Protein AF-A0A820J236-F1 (afdb_monomer)

Nearest PDB structures (foldseek):
  8qdv-assembly1_A  TM=2.824E-01  e=6.310E+00  Homo sapiens

Sequence (221 aa):
MFGFALALQALLGAIYRCSLGIPSQRAKTIFDFADDLLRMATASPAGQQQSLIPRVILQCTHTEWHLLAACYTLGQQVIKKIVPRLVLLWRNVFPRSQADFEQEKQHGDSFTWTLSFNQRSGAFCSIISFLNNCSTGDNHLITDDLIKQSGPELKAPTGMSRCRLYELLLLIPIKFYEQYFKVLLRELVAEFILTDNSSNTTTSLLRSVCHDNDSVLLGKN

Structure (mmCIF, N/CA/C/O backbone):
data_AF-A0A820J236-F1
#
_entry.id   AF-A0A820J236-F1
#
loop_
_atom_site.group_PDB
_atom_site.id
_atom_site.type_symbol
_atom_site.label_atom_id
_atom_site.label_alt_id
_atom_site.label_comp_id
_atom_site.label_asym_id
_atom_site.label_entity_id
_atom_site.label_seq_id
_atom_site.pdbx_PDB_ins_code
_atom_site.Cartn_x
_atom_site.Cartn_y
_atom_site.Cartn_z
_atom_site.occupancy
_atom_site.B_iso_or_equiv
_atom_site.auth_seq_id
_atom_site.auth_comp_id
_atom_site.auth_asym_id
_atom_site.auth_atom_id
_atom_site.pdbx_PDB_model_num
ATOM 1 N N . MET A 1 1 ? 11.066 1.632 -21.287 1.00 57.72 1 MET A N 1
ATOM 2 C CA . MET A 1 1 ? 11.393 1.027 -19.975 1.00 57.72 1 MET A CA 1
ATOM 3 C C . MET A 1 1 ? 10.165 0.391 -19.313 1.00 57.72 1 MET A C 1
ATOM 5 O O . MET A 1 1 ? 10.216 -0.794 -19.027 1.00 57.72 1 MET A O 1
ATOM 9 N N . PHE A 1 2 ? 9.032 1.095 -19.179 1.00 66.31 2 PHE A N 1
ATOM 10 C CA . PHE A 1 2 ? 7.807 0.579 -18.530 1.00 66.31 2 PHE A CA 1
ATOM 11 C C . PHE A 1 2 ? 7.206 -0.707 -19.126 1.00 66.31 2 PHE A C 1
ATOM 13 O O . PHE A 1 2 ? 6.775 -1.577 -18.379 1.00 66.31 2 PHE A O 1
ATOM 20 N N . GLY A 1 3 ? 7.230 -0.877 -20.454 1.00 73.25 3 GLY A N 1
ATOM 21 C CA . GLY A 1 3 ? 6.734 -2.106 -21.092 1.00 73.25 3 GLY A CA 1
ATOM 22 C C . GLY A 1 3 ? 7.491 -3.370 -20.659 1.00 73.25 3 GLY A C 1
ATOM 23 O O . GLY A 1 3 ? 6.882 -4.420 -20.483 1.00 73.25 3 GLY A O 1
ATOM 24 N N . PHE A 1 4 ? 8.799 -3.258 -20.398 1.00 76.00 4 PHE A N 1
ATOM 25 C CA . PHE A 1 4 ? 9.602 -4.375 -19.891 1.00 76.00 4 PHE A CA 1
ATOM 26 C C . PHE A 1 4 ? 9.229 -4.744 -18.457 1.00 76.00 4 PHE A C 1
ATOM 28 O O . PHE A 1 4 ? 9.188 -5.922 -18.126 1.00 76.00 4 PHE A O 1
ATOM 35 N N . ALA A 1 5 ? 8.931 -3.755 -17.617 1.00 74.88 5 ALA A N 1
ATOM 36 C CA . ALA A 1 5 ? 8.548 -3.993 -16.233 1.00 74.88 5 ALA A CA 1
ATOM 37 C C . ALA A 1 5 ? 7.165 -4.655 -16.116 1.00 74.88 5 ALA A C 1
ATOM 39 O O . ALA A 1 5 ? 7.002 -5.577 -15.325 1.00 74.88 5 ALA A O 1
ATOM 40 N N . LEU A 1 6 ? 6.204 -4.267 -16.962 1.00 77.50 6 LEU A N 1
ATOM 41 C CA . LEU A 1 6 ? 4.905 -4.945 -17.051 1.00 77.50 6 LEU A CA 1
ATOM 42 C C . LEU A 1 6 ? 5.046 -6.387 -17.561 1.00 77.50 6 LEU A C 1
ATOM 44 O O . LEU A 1 6 ? 4.429 -7.299 -17.014 1.00 77.50 6 LEU A O 1
ATOM 48 N N . ALA A 1 7 ? 5.898 -6.615 -18.566 1.00 83.12 7 ALA A N 1
ATOM 49 C CA . ALA A 1 7 ? 6.206 -7.966 -19.032 1.00 83.12 7 ALA A CA 1
ATOM 50 C C . ALA A 1 7 ? 6.866 -8.807 -17.925 1.00 83.12 7 ALA A C 1
ATOM 52 O O . ALA A 1 7 ? 6.501 -9.962 -17.720 1.00 83.12 7 ALA A O 1
ATOM 53 N N . LEU A 1 8 ? 7.793 -8.215 -17.168 1.00 81.81 8 LEU A N 1
ATOM 54 C CA . LEU A 1 8 ? 8.450 -8.862 -16.036 1.00 81.81 8 LEU A CA 1
ATOM 55 C C . LEU A 1 8 ? 7.461 -9.191 -14.911 1.00 81.81 8 LEU A C 1
ATOM 57 O O . LEU A 1 8 ? 7.508 -10.294 -14.379 1.00 81.81 8 LEU A O 1
ATOM 61 N N . GLN A 1 9 ? 6.536 -8.283 -14.590 1.00 82.12 9 GLN A N 1
ATOM 62 C CA . GLN A 1 9 ? 5.452 -8.525 -13.637 1.00 82.12 9 GLN A CA 1
ATOM 63 C C . GLN A 1 9 ? 4.568 -9.696 -14.085 1.00 82.12 9 GLN A C 1
ATOM 65 O O . GLN A 1 9 ? 4.272 -10.577 -13.281 1.00 82.12 9 GLN A O 1
ATOM 70 N N . ALA A 1 10 ? 4.160 -9.730 -15.358 1.00 82.38 10 ALA A N 1
ATOM 71 C CA . ALA A 1 10 ? 3.338 -10.813 -15.897 1.00 82.38 10 ALA A CA 1
ATOM 72 C C . ALA A 1 10 ? 4.070 -12.162 -15.841 1.00 82.38 10 ALA A C 1
ATOM 74 O O . ALA A 1 10 ? 3.490 -13.167 -15.430 1.00 82.38 10 ALA A O 1
ATOM 75 N N . LEU A 1 11 ? 5.362 -12.173 -16.189 1.00 82.69 11 LEU A N 1
ATOM 76 C CA . LEU A 1 11 ? 6.208 -13.358 -16.076 1.00 82.69 11 LEU A CA 1
ATOM 77 C C . LEU A 1 11 ? 6.327 -13.813 -14.622 1.00 82.69 11 LEU A C 1
ATOM 79 O O . LEU A 1 11 ? 6.073 -14.980 -14.351 1.00 82.69 11 LEU A O 1
ATOM 83 N N . LEU A 1 12 ? 6.633 -12.904 -13.687 1.00 82.44 12 LEU A N 1
ATOM 84 C CA . LEU A 1 12 ? 6.695 -13.201 -12.252 1.00 82.44 12 LEU A CA 1
ATOM 85 C C . LEU A 1 12 ? 5.380 -13.786 -11.729 1.00 82.44 12 LEU A C 1
ATOM 87 O O . LEU A 1 12 ? 5.367 -14.806 -11.041 1.00 82.44 12 LEU A O 1
ATOM 91 N N . GLY A 1 13 ? 4.264 -13.178 -12.125 1.00 77.50 13 GLY A N 1
ATOM 92 C CA . GLY A 1 13 ? 2.926 -13.657 -11.813 1.00 77.50 13 GLY A CA 1
ATOM 93 C C . GLY A 1 13 ? 2.635 -15.044 -12.380 1.00 77.50 13 GLY A C 1
ATOM 94 O O . GLY A 1 13 ? 1.817 -15.744 -11.810 1.00 77.50 13 GLY A O 1
ATOM 95 N N . ALA A 1 14 ? 3.308 -15.484 -13.445 1.00 80.00 14 ALA A N 1
ATOM 96 C CA . ALA A 1 14 ? 3.150 -16.818 -14.021 1.00 80.00 14 ALA A CA 1
ATOM 97 C C . ALA A 1 14 ? 4.130 -17.862 -13.453 1.00 80.00 14 ALA A C 1
ATOM 99 O O . ALA A 1 14 ? 3.949 -19.053 -13.708 1.00 80.00 14 ALA A O 1
ATOM 100 N N . ILE A 1 15 ? 5.142 -17.463 -12.668 1.00 80.06 15 ILE A N 1
ATOM 101 C CA . ILE A 1 15 ? 6.184 -18.382 -12.169 1.00 80.06 15 ILE A CA 1
ATOM 102 C C . ILE A 1 15 ? 5.616 -19.481 -11.274 1.00 80.06 15 ILE A C 1
ATOM 104 O O . ILE A 1 15 ? 6.149 -20.586 -11.301 1.00 80.06 15 ILE A O 1
ATOM 108 N N . TYR A 1 16 ? 4.508 -19.250 -10.560 1.00 69.94 16 TYR A N 1
ATOM 109 C CA . TYR A 1 16 ? 3.858 -20.313 -9.777 1.00 69.94 16 TYR A CA 1
ATOM 110 C C . TYR A 1 16 ? 3.410 -21.508 -10.641 1.00 69.94 16 TYR A C 1
ATOM 112 O O . TYR A 1 16 ? 3.189 -22.596 -10.117 1.00 69.94 16 TYR A O 1
ATOM 120 N N . ARG A 1 17 ? 3.275 -21.325 -11.966 1.00 77.19 17 ARG A N 1
ATOM 121 C CA . ARG A 1 17 ? 2.962 -22.392 -12.932 1.00 77.19 17 ARG A CA 1
ATOM 122 C C . ARG A 1 17 ? 4.201 -23.145 -13.425 1.00 77.19 17 ARG A C 1
ATOM 124 O O . ARG A 1 17 ? 4.060 -24.124 -14.151 1.00 77.19 17 ARG A O 1
ATOM 131 N N . CYS A 1 18 ? 5.403 -22.699 -13.063 1.00 77.12 18 CYS A N 1
ATOM 132 C CA . CYS A 1 18 ? 6.665 -23.336 -13.418 1.00 77.12 18 CYS A CA 1
ATOM 133 C C . CYS A 1 18 ? 7.163 -24.198 -12.251 1.00 77.12 18 CYS A C 1
ATOM 135 O O . CYS A 1 18 ? 7.485 -23.678 -11.184 1.00 77.12 18 CYS A O 1
ATOM 137 N N . SER A 1 19 ? 7.300 -25.509 -12.465 1.00 70.62 19 SER A N 1
ATOM 138 C CA . SER A 1 19 ? 7.755 -26.459 -11.437 1.00 70.62 19 SER A CA 1
ATOM 139 C C . SER A 1 19 ? 9.182 -26.204 -10.932 1.00 70.62 19 SER A C 1
ATOM 141 O O . SER A 1 19 ? 9.515 -26.608 -9.822 1.00 70.62 19 SER A O 1
ATOM 143 N N . LEU A 1 20 ? 10.019 -25.525 -11.724 1.00 74.06 20 LEU A N 1
ATOM 144 C CA . LEU A 1 20 ? 11.404 -25.187 -11.374 1.00 74.06 20 LEU A CA 1
ATOM 145 C C . LEU A 1 20 ? 11.569 -23.782 -10.771 1.00 74.06 20 LEU A C 1
ATOM 147 O O . LEU A 1 20 ? 12.659 -23.446 -10.306 1.00 74.06 20 LEU A O 1
ATOM 151 N N . GLY A 1 21 ? 10.515 -22.958 -10.763 1.00 75.94 21 GLY A N 1
ATOM 152 C CA . GLY A 1 21 ? 10.591 -21.571 -10.301 1.00 75.94 21 GLY A CA 1
ATOM 153 C C . GLY A 1 21 ? 11.621 -20.729 -11.073 1.00 75.94 21 GLY A C 1
ATOM 154 O O . GLY A 1 21 ? 11.914 -20.991 -12.241 1.00 75.94 21 GLY A O 1
ATOM 155 N N . ILE A 1 22 ? 12.184 -19.708 -10.415 1.00 79.69 22 ILE A N 1
ATOM 156 C CA . ILE A 1 22 ? 13.363 -18.976 -10.908 1.00 79.69 22 ILE A CA 1
ATOM 157 C C . ILE A 1 22 ? 14.525 -19.067 -9.916 1.00 79.69 22 ILE A C 1
ATOM 159 O O . ILE A 1 22 ? 14.301 -19.141 -8.705 1.00 79.69 22 ILE A O 1
ATOM 163 N N . PRO A 1 23 ? 15.780 -18.985 -10.393 1.00 81.00 23 PRO A N 1
ATOM 164 C CA . PRO A 1 23 ? 16.936 -18.928 -9.510 1.00 81.00 23 PRO A CA 1
ATOM 165 C C . PRO A 1 23 ? 16.855 -17.740 -8.542 1.00 81.00 23 PRO A C 1
ATOM 167 O O . PRO A 1 23 ? 16.557 -16.614 -8.952 1.00 81.00 23 PRO A O 1
ATOM 170 N N . SER A 1 24 ? 17.217 -17.952 -7.273 1.00 77.12 24 SER A N 1
ATOM 171 C CA . SER A 1 24 ? 17.157 -16.919 -6.225 1.00 77.12 24 SER A CA 1
ATOM 172 C C . SER A 1 24 ? 17.957 -15.656 -6.564 1.00 77.12 24 SER A C 1
ATOM 174 O O . SER A 1 24 ? 17.585 -14.556 -6.163 1.00 77.12 24 SER A O 1
ATOM 176 N N . GLN A 1 25 ? 19.043 -15.797 -7.330 1.00 81.88 25 GLN A N 1
ATOM 177 C CA . GLN A 1 25 ? 19.842 -14.663 -7.792 1.00 81.88 25 GLN A CA 1
ATOM 178 C C . GLN A 1 25 ? 19.057 -13.760 -8.752 1.00 81.88 25 GLN A C 1
ATOM 180 O O . GLN A 1 25 ? 19.178 -12.543 -8.670 1.00 81.88 25 GLN A O 1
ATOM 185 N N . ARG A 1 26 ? 18.218 -14.335 -9.626 1.00 83.69 26 ARG A N 1
ATOM 186 C CA . ARG A 1 26 ? 17.366 -13.563 -10.545 1.00 83.69 26 ARG A CA 1
ATOM 187 C C . ARG A 1 26 ? 16.287 -12.811 -9.779 1.00 83.69 26 ARG A C 1
ATOM 189 O O . ARG A 1 26 ? 16.094 -11.630 -10.031 1.00 83.69 26 ARG A O 1
ATOM 196 N N . ALA A 1 27 ? 15.656 -13.467 -8.805 1.00 80.81 27 ALA A N 1
ATOM 197 C CA . ALA A 1 27 ? 14.691 -12.825 -7.917 1.00 80.81 27 ALA A CA 1
ATOM 198 C C . ALA A 1 27 ? 15.301 -11.624 -7.179 1.00 80.81 27 ALA A C 1
ATOM 200 O O . ALA A 1 27 ? 14.705 -10.552 -7.145 1.00 80.81 27 ALA A O 1
ATOM 201 N N . LYS A 1 28 ? 16.528 -11.778 -6.662 1.00 83.88 28 LYS A N 1
ATOM 202 C CA . LYS A 1 28 ? 17.268 -10.683 -6.028 1.00 83.88 28 LYS A CA 1
ATOM 203 C C . LYS A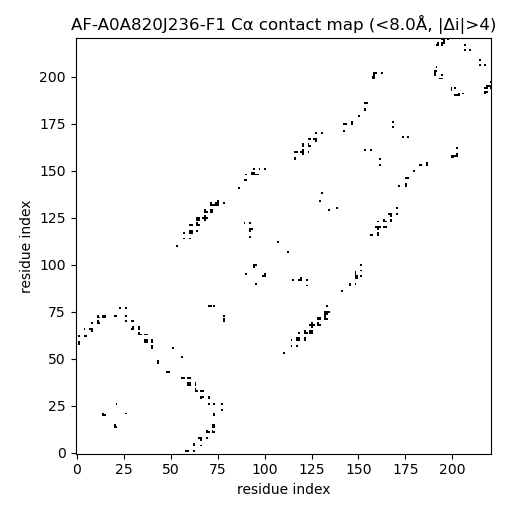 1 28 ? 17.517 -9.521 -6.994 1.00 83.88 28 LYS A C 1
ATOM 205 O O . LYS A 1 28 ? 17.258 -8.386 -6.628 1.00 83.88 28 LYS A O 1
ATOM 210 N N . THR A 1 29 ? 17.964 -9.786 -8.223 1.00 87.69 29 THR A N 1
ATOM 211 C CA . THR A 1 29 ? 18.179 -8.726 -9.225 1.00 87.69 29 THR A CA 1
ATOM 212 C C . THR A 1 29 ? 16.895 -7.964 -9.549 1.00 87.69 29 THR A C 1
ATOM 214 O O . THR A 1 29 ? 16.931 -6.747 -9.690 1.00 87.69 29 THR A O 1
ATOM 217 N N . ILE A 1 30 ? 15.760 -8.660 -9.655 1.00 85.62 30 ILE A N 1
ATOM 218 C CA . ILE A 1 30 ? 14.468 -8.012 -9.911 1.00 85.62 30 ILE A CA 1
ATOM 219 C C . ILE A 1 30 ? 14.051 -7.150 -8.716 1.00 85.62 30 ILE A C 1
ATOM 221 O O . ILE A 1 30 ? 13.573 -6.034 -8.902 1.00 85.62 30 ILE A O 1
ATOM 225 N N . PHE A 1 31 ? 14.279 -7.645 -7.500 1.00 85.06 31 PHE A N 1
ATOM 226 C CA . PHE A 1 31 ? 14.039 -6.877 -6.289 1.00 85.06 31 PHE A CA 1
ATOM 227 C C . PHE A 1 31 ? 14.899 -5.613 -6.219 1.00 85.06 31 PHE A C 1
ATOM 229 O O . PHE A 1 31 ? 14.374 -4.537 -5.962 1.00 85.06 31 PHE A O 1
ATOM 236 N N . ASP A 1 32 ? 16.206 -5.736 -6.459 1.00 87.00 32 ASP A N 1
ATOM 237 C CA . ASP A 1 32 ? 17.134 -4.602 -6.432 1.00 87.00 32 ASP A CA 1
ATOM 238 C C . ASP A 1 32 ? 16.741 -3.555 -7.487 1.00 87.00 32 ASP A C 1
ATOM 240 O O . ASP A 1 32 ? 16.708 -2.368 -7.191 1.00 87.00 32 ASP A O 1
ATOM 244 N N . PHE A 1 33 ? 16.309 -3.996 -8.674 1.00 86.38 33 PHE A N 1
ATOM 245 C CA . PHE A 1 33 ? 15.765 -3.106 -9.699 1.00 86.38 33 PHE A CA 1
ATOM 246 C C . PHE A 1 33 ? 14.488 -2.372 -9.250 1.00 86.38 33 PHE A C 1
ATOM 248 O O . PHE A 1 33 ? 14.325 -1.189 -9.548 1.00 86.38 33 PHE A O 1
ATOM 255 N N . ALA A 1 34 ? 13.579 -3.051 -8.543 1.00 84.19 34 ALA A N 1
ATOM 256 C CA . ALA A 1 34 ? 12.385 -2.415 -7.992 1.00 84.19 34 ALA A CA 1
ATOM 257 C C . ALA A 1 34 ? 12.738 -1.414 -6.872 1.00 84.19 34 ALA A C 1
ATOM 259 O O . ALA A 1 34 ? 12.241 -0.296 -6.891 1.00 84.19 34 ALA A O 1
ATOM 260 N N . ASP A 1 35 ? 13.645 -1.757 -5.952 1.00 82.69 35 ASP A N 1
ATOM 261 C CA . ASP A 1 35 ? 14.136 -0.842 -4.902 1.00 82.69 35 ASP A CA 1
ATOM 262 C C . ASP A 1 35 ? 14.803 0.411 -5.506 1.00 82.69 35 ASP A C 1
ATOM 264 O O . ASP A 1 35 ? 14.533 1.536 -5.083 1.00 82.69 35 ASP A O 1
ATOM 268 N N . ASP A 1 36 ? 15.610 0.251 -6.559 1.00 83.00 36 ASP A N 1
ATOM 269 C CA . ASP A 1 36 ? 16.227 1.377 -7.268 1.00 83.00 36 ASP A CA 1
ATOM 270 C C . ASP A 1 36 ? 15.180 2.282 -7.939 1.00 83.00 36 ASP A C 1
ATOM 272 O O . ASP A 1 36 ? 15.287 3.510 -7.876 1.00 83.00 36 ASP A O 1
ATOM 276 N N . LEU A 1 37 ? 14.132 1.702 -8.540 1.00 78.38 37 LEU A N 1
ATOM 277 C CA . LEU A 1 37 ? 13.004 2.465 -9.085 1.00 78.38 37 LEU A CA 1
ATOM 278 C C . LEU A 1 37 ? 12.277 3.271 -8.000 1.00 78.38 37 LEU A C 1
ATOM 280 O O . LEU A 1 37 ? 11.956 4.438 -8.243 1.00 78.38 37 LEU A O 1
ATOM 284 N N . LEU A 1 38 ? 12.077 2.693 -6.811 1.00 77.38 38 LEU A N 1
ATOM 285 C CA . LEU A 1 38 ? 11.435 3.371 -5.681 1.00 77.38 38 LEU A CA 1
ATOM 286 C C . LEU A 1 38 ? 12.261 4.567 -5.229 1.00 77.38 38 LEU A C 1
ATOM 288 O O . LEU A 1 38 ? 11.738 5.666 -5.033 1.00 77.38 38 LEU A O 1
ATOM 292 N N . ARG A 1 39 ? 13.576 4.373 -5.097 1.00 78.25 39 ARG A N 1
ATOM 293 C CA . ARG A 1 39 ? 14.516 5.437 -4.728 1.00 78.25 39 ARG A CA 1
ATOM 294 C C . ARG A 1 39 ? 14.520 6.544 -5.764 1.00 78.25 39 ARG A C 1
ATOM 296 O O . ARG A 1 39 ? 14.473 7.703 -5.388 1.00 78.25 39 ARG A O 1
ATOM 303 N N . MET A 1 40 ? 14.493 6.224 -7.055 1.00 71.81 40 MET A N 1
ATOM 304 C CA . MET A 1 40 ? 14.387 7.244 -8.104 1.00 71.81 40 MET A CA 1
ATOM 305 C C . MET A 1 40 ? 13.056 8.010 -8.061 1.00 71.81 40 MET A C 1
ATOM 307 O O . MET A 1 40 ? 13.038 9.203 -8.353 1.00 71.81 40 MET A O 1
ATOM 311 N N . ALA A 1 41 ? 11.953 7.358 -7.684 1.00 67.38 41 ALA A N 1
ATOM 312 C CA . ALA A 1 41 ? 10.652 8.013 -7.542 1.00 67.38 41 ALA A CA 1
ATOM 313 C C . ALA A 1 41 ? 10.546 8.883 -6.272 1.00 67.38 41 ALA A C 1
ATOM 315 O O . ALA A 1 41 ? 9.790 9.852 -6.262 1.00 67.38 41 ALA A O 1
ATOM 316 N N . THR A 1 42 ? 11.299 8.546 -5.217 1.00 66.06 42 THR A N 1
ATOM 317 C CA . THR A 1 42 ? 11.259 9.196 -3.890 1.00 66.06 42 THR A CA 1
ATOM 318 C C . THR A 1 42 ? 12.398 10.184 -3.634 1.00 66.06 42 THR A C 1
ATOM 320 O O . THR A 1 42 ? 12.241 11.069 -2.801 1.00 66.06 42 THR A O 1
ATOM 323 N N . ALA A 1 43 ? 13.524 10.093 -4.349 1.00 59.72 43 ALA A N 1
ATOM 324 C CA . ALA A 1 43 ? 14.712 10.939 -4.184 1.00 59.72 43 ALA A CA 1
ATOM 325 C C . ALA A 1 43 ? 14.534 12.385 -4.686 1.00 59.72 43 ALA A C 1
ATOM 327 O O . ALA A 1 43 ? 15.505 13.018 -5.093 1.00 59.72 43 ALA A O 1
ATOM 328 N N . SER A 1 44 ? 13.316 12.926 -4.632 1.00 46.28 44 SER A N 1
ATOM 329 C CA . SER A 1 44 ? 13.088 14.362 -4.741 1.00 46.28 44 SER A CA 1
ATOM 330 C C . SER A 1 44 ? 12.979 14.954 -3.334 1.00 46.28 44 SER A C 1
ATOM 332 O O . SER A 1 44 ? 11.904 14.919 -2.733 1.00 46.28 44 SER A O 1
ATOM 334 N N . PRO A 1 45 ? 14.083 15.446 -2.742 1.00 42.41 45 PRO A N 1
ATOM 335 C CA . PRO A 1 45 ? 13.987 16.269 -1.554 1.00 42.41 45 PRO A CA 1
ATOM 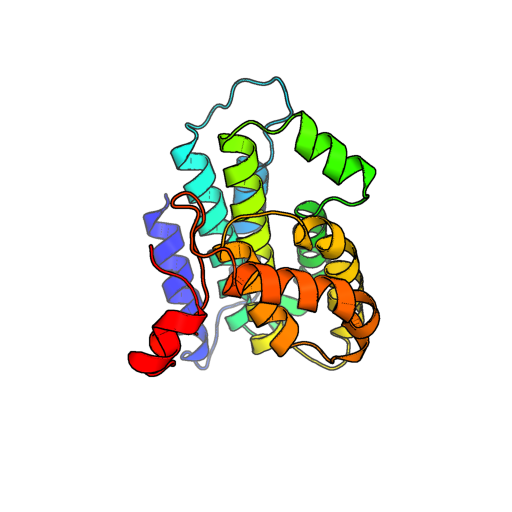336 C C . PRO A 1 45 ? 13.284 17.577 -1.925 1.00 42.41 45 PRO A C 1
ATOM 338 O O . PRO A 1 45 ? 13.549 18.169 -2.976 1.00 42.41 45 PRO A O 1
ATOM 341 N N . ALA A 1 46 ? 12.398 18.027 -1.039 1.00 39.09 46 ALA A N 1
ATOM 342 C CA . ALA A 1 46 ? 11.762 19.333 -1.111 1.00 39.09 46 ALA A CA 1
ATOM 343 C C . ALA A 1 46 ? 12.791 20.411 -1.511 1.00 39.09 46 ALA A C 1
ATOM 345 O O . ALA A 1 46 ? 13.746 20.669 -0.780 1.00 39.09 46 ALA A O 1
ATOM 346 N N . GLY A 1 47 ? 12.614 21.005 -2.696 1.00 39.41 47 GLY A N 1
ATOM 347 C CA . GLY A 1 47 ? 13.429 22.123 -3.179 1.00 39.41 47 GLY A CA 1
ATOM 348 C C . GLY A 1 47 ? 14.412 21.840 -4.324 1.00 39.41 47 GLY A C 1
ATOM 349 O O . GLY A 1 47 ? 15.044 22.789 -4.781 1.00 39.41 47 GLY A O 1
ATOM 350 N N . GLN A 1 48 ? 14.536 20.610 -4.841 1.00 39.84 48 GLN A N 1
ATOM 351 C CA . GLN A 1 48 ? 15.270 20.354 -6.092 1.00 39.84 48 GLN A CA 1
ATOM 352 C C . GLN A 1 48 ? 14.337 20.105 -7.279 1.00 39.84 48 GLN A C 1
ATOM 354 O O . GLN A 1 48 ? 13.303 19.453 -7.174 1.00 39.84 48 GLN A O 1
ATOM 359 N N . GLN A 1 49 ? 14.719 20.652 -8.433 1.00 44.47 49 GLN A N 1
ATOM 360 C CA . GLN A 1 49 ? 13.958 20.563 -9.672 1.00 44.47 49 GLN A CA 1
ATOM 361 C C . GLN A 1 49 ? 13.856 19.102 -10.123 1.00 44.47 49 GLN A C 1
ATOM 363 O O . GLN A 1 49 ? 14.864 18.460 -10.419 1.00 44.47 49 GLN A O 1
ATOM 368 N N . GLN A 1 50 ? 12.631 18.579 -10.159 1.00 55.62 50 GLN A N 1
ATOM 369 C CA . GLN A 1 50 ? 12.326 17.218 -10.587 1.00 55.62 50 GLN A CA 1
ATOM 370 C C . GLN A 1 50 ? 12.919 16.961 -11.989 1.00 55.62 50 GLN A C 1
ATOM 372 O O . GLN A 1 50 ? 12.513 17.601 -12.958 1.00 55.62 50 GLN A O 1
ATOM 377 N N . SER A 1 51 ? 13.866 16.025 -12.131 1.00 55.19 51 SER A N 1
ATOM 378 C CA . SER A 1 51 ? 14.417 15.665 -13.454 1.00 55.19 51 SER A CA 1
ATOM 379 C C . SER A 1 51 ? 13.419 14.873 -14.314 1.00 55.19 51 SER A C 1
ATOM 381 O O . SER A 1 51 ? 13.551 14.809 -15.536 1.00 55.19 51 SER A O 1
ATOM 383 N N . LEU A 1 52 ? 12.401 14.285 -13.677 1.00 65.06 52 LEU A N 1
ATOM 384 C CA . LEU A 1 52 ? 11.336 13.509 -14.302 1.00 65.06 52 LEU A CA 1
ATOM 385 C C . LEU A 1 52 ? 10.003 14.256 -14.234 1.00 65.06 52 LEU A C 1
ATOM 387 O O . LEU A 1 52 ? 9.627 14.819 -13.210 1.00 65.06 52 LEU A O 1
ATOM 391 N N . ILE A 1 53 ? 9.253 14.198 -15.333 1.00 78.50 53 ILE A N 1
ATOM 392 C CA . ILE A 1 53 ? 7.919 14.794 -15.449 1.00 78.50 53 ILE A CA 1
ATOM 393 C C . ILE A 1 53 ? 6.952 14.040 -14.502 1.00 78.50 53 ILE A C 1
ATOM 395 O O . ILE A 1 53 ? 6.985 12.806 -14.500 1.00 78.50 53 ILE A O 1
ATOM 399 N N . PRO A 1 54 ? 6.046 14.713 -13.761 1.00 79.69 54 PRO A N 1
ATOM 400 C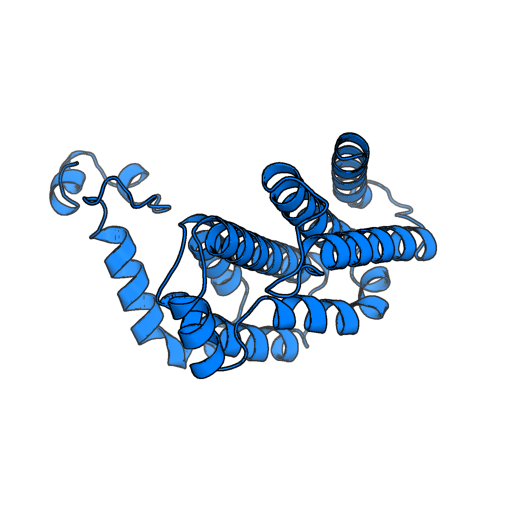 CA . PRO A 1 54 ? 5.108 14.114 -12.795 1.00 79.69 54 PRO A CA 1
ATOM 401 C C . PRO A 1 54 ? 4.439 12.790 -13.202 1.00 79.69 54 PRO A C 1
ATOM 403 O O . PRO A 1 54 ? 4.383 11.840 -12.422 1.00 79.69 54 PRO A O 1
ATOM 406 N N . ARG A 1 55 ? 3.978 12.678 -14.456 1.00 80.44 55 ARG A N 1
ATOM 407 C CA . ARG A 1 55 ? 3.352 11.447 -14.977 1.00 80.44 55 ARG A CA 1
ATOM 408 C C . ARG A 1 55 ? 4.296 10.244 -14.964 1.00 80.44 55 ARG A C 1
ATOM 410 O O . ARG A 1 55 ? 3.856 9.124 -14.731 1.00 80.44 55 ARG A O 1
ATOM 417 N N . VAL A 1 56 ? 5.579 10.472 -15.234 1.00 82.06 56 VAL A N 1
ATOM 418 C CA . VAL A 1 56 ? 6.602 9.421 -15.266 1.00 82.06 56 VAL A CA 1
ATOM 419 C C . VAL A 1 56 ? 6.866 8.904 -13.855 1.00 82.06 56 VAL A C 1
ATOM 421 O O . VAL A 1 56 ? 6.969 7.698 -13.670 1.00 82.06 56 VAL A O 1
ATOM 424 N N . ILE A 1 57 ? 6.888 9.791 -12.858 1.00 81.94 57 ILE A N 1
ATOM 425 C CA . ILE A 1 57 ? 7.079 9.426 -11.447 1.00 81.94 57 ILE A CA 1
ATOM 426 C C . ILE A 1 57 ? 5.930 8.549 -10.955 1.00 81.94 57 ILE A C 1
ATOM 428 O O . ILE A 1 57 ? 6.183 7.475 -10.419 1.00 81.94 57 ILE A O 1
ATOM 432 N N . LEU A 1 58 ? 4.680 8.948 -11.213 1.00 81.94 58 LEU A N 1
ATOM 433 C CA . LEU A 1 58 ? 3.512 8.141 -10.837 1.00 81.94 58 LEU A CA 1
ATOM 434 C C . LEU A 1 58 ? 3.553 6.751 -11.478 1.00 81.94 58 LEU A C 1
ATOM 436 O O . LEU A 1 58 ? 3.290 5.749 -10.814 1.00 81.94 58 LEU A O 1
ATOM 440 N N . GLN A 1 59 ? 3.939 6.672 -12.754 1.00 81.31 59 GLN A N 1
ATOM 441 C CA . GLN A 1 59 ? 4.061 5.391 -13.443 1.00 81.31 59 GLN A CA 1
ATOM 442 C C . GLN A 1 59 ? 5.202 4.533 -12.881 1.00 81.31 59 GLN A C 1
ATOM 444 O O . GLN A 1 59 ? 5.034 3.318 -12.754 1.00 81.31 59 GLN A O 1
ATOM 449 N N . CYS A 1 60 ? 6.344 5.139 -12.533 1.00 82.75 60 CYS A N 1
ATOM 450 C CA . CYS A 1 60 ? 7.446 4.454 -11.856 1.00 82.75 60 CYS A CA 1
ATOM 451 C C . CYS A 1 60 ? 6.972 3.856 -10.535 1.00 82.75 60 CYS A C 1
ATOM 453 O O . CYS A 1 60 ? 7.112 2.651 -10.359 1.00 82.75 60 CYS A O 1
ATOM 455 N N . THR A 1 61 ? 6.338 4.660 -9.680 1.00 85.25 61 THR A N 1
ATOM 456 C CA . THR A 1 61 ? 5.789 4.217 -8.394 1.00 85.25 61 THR A CA 1
ATOM 457 C C . THR A 1 61 ? 4.819 3.050 -8.561 1.00 85.25 61 THR A C 1
ATOM 459 O O . THR A 1 61 ? 4.979 2.025 -7.906 1.00 85.25 61 THR A O 1
ATOM 462 N N . HIS A 1 62 ? 3.848 3.135 -9.478 1.00 83.25 62 HIS A N 1
ATOM 463 C CA . HIS A 1 62 ? 2.935 2.013 -9.730 1.00 83.25 62 HIS A CA 1
ATOM 464 C C . HIS A 1 62 ? 3.672 0.739 -10.142 1.00 83.25 62 HIS A C 1
ATOM 466 O O . HIS A 1 62 ? 3.432 -0.335 -9.594 1.00 83.25 62 HIS A O 1
ATOM 472 N N . THR A 1 63 ? 4.559 0.864 -11.126 1.00 83.56 63 THR A N 1
ATOM 473 C CA . THR A 1 63 ? 5.298 -0.263 -11.703 1.00 83.56 63 THR A CA 1
ATOM 474 C C . THR A 1 63 ? 6.158 -0.961 -10.651 1.00 83.56 63 THR A C 1
ATOM 476 O O . THR A 1 63 ? 6.243 -2.184 -10.609 1.00 83.56 63 THR A O 1
ATOM 479 N N . GLU A 1 64 ? 6.784 -0.174 -9.792 1.00 88.06 64 GLU A N 1
ATOM 480 C CA . GLU A 1 64 ? 7.689 -0.615 -8.746 1.00 88.06 64 GLU A CA 1
ATOM 481 C C . GLU A 1 64 ? 6.963 -1.378 -7.631 1.00 88.06 64 GLU A C 1
ATOM 483 O O . GLU A 1 64 ? 7.304 -2.535 -7.378 1.00 88.06 64 GLU A O 1
ATOM 488 N N . TRP A 1 65 ? 5.883 -0.828 -7.064 1.00 89.56 65 TRP A N 1
ATOM 489 C CA . TRP A 1 65 ? 5.076 -1.557 -6.076 1.00 89.56 65 TRP A CA 1
ATOM 490 C C . TRP A 1 65 ? 4.452 -2.831 -6.651 1.00 89.56 65 TRP A C 1
ATOM 492 O O . TRP A 1 65 ? 4.379 -3.851 -5.962 1.00 89.56 65 TRP A O 1
ATOM 502 N N . HIS A 1 66 ? 4.051 -2.816 -7.926 1.00 86.88 66 HIS A N 1
ATOM 503 C CA . HIS A 1 66 ? 3.562 -4.014 -8.607 1.00 86.88 66 HIS A CA 1
ATOM 504 C C . HIS A 1 66 ? 4.653 -5.075 -8.811 1.00 86.88 66 HIS A C 1
ATOM 506 O O . HIS A 1 66 ? 4.374 -6.264 -8.645 1.00 86.88 66 HIS A O 1
ATOM 512 N N . LEU A 1 67 ? 5.888 -4.679 -9.132 1.00 87.19 67 LEU A N 1
ATOM 513 C CA . LEU A 1 67 ? 7.027 -5.596 -9.228 1.00 87.19 67 LEU A CA 1
ATOM 514 C C . LEU A 1 67 ? 7.374 -6.206 -7.868 1.00 87.19 67 LEU A C 1
ATOM 516 O O . LEU A 1 67 ? 7.593 -7.416 -7.787 1.00 87.19 67 LEU A O 1
ATOM 520 N N . LEU A 1 68 ? 7.371 -5.403 -6.799 1.00 87.44 68 LEU A N 1
ATOM 521 C CA . LEU A 1 68 ? 7.557 -5.890 -5.431 1.00 87.44 68 LEU A CA 1
ATOM 522 C C . LEU A 1 68 ? 6.456 -6.887 -5.056 1.00 87.44 68 LEU A C 1
ATOM 524 O O . LEU A 1 68 ? 6.759 -7.986 -4.595 1.00 87.44 68 LEU A O 1
ATOM 528 N N . ALA A 1 69 ? 5.191 -6.549 -5.329 1.00 86.56 69 ALA A N 1
ATOM 529 C CA . ALA A 1 69 ? 4.054 -7.433 -5.091 1.00 86.56 69 ALA A CA 1
ATOM 530 C C . ALA A 1 69 ? 4.168 -8.758 -5.866 1.00 86.56 69 ALA A C 1
ATOM 532 O O . ALA A 1 69 ? 3.863 -9.820 -5.319 1.00 86.56 69 ALA A O 1
ATOM 533 N N . ALA A 1 70 ? 4.626 -8.710 -7.119 1.00 85.19 70 ALA A N 1
ATOM 534 C CA . ALA A 1 70 ? 4.821 -9.891 -7.953 1.00 85.19 70 ALA A CA 1
ATOM 535 C C . ALA A 1 70 ? 5.999 -10.757 -7.486 1.00 85.19 70 ALA A C 1
ATOM 537 O O . ALA A 1 70 ? 5.943 -11.970 -7.632 1.00 85.19 70 ALA A O 1
ATOM 538 N N . CYS A 1 71 ? 7.040 -10.185 -6.873 1.00 84.44 71 CYS A N 1
ATOM 539 C CA . CYS A 1 71 ? 8.127 -10.984 -6.303 1.00 84.44 71 CYS A CA 1
ATOM 540 C C . CYS A 1 71 ? 7.620 -11.971 -5.239 1.00 84.44 71 CYS A C 1
ATOM 542 O O . CYS A 1 71 ? 8.188 -13.050 -5.094 1.00 84.44 71 CYS A O 1
ATOM 544 N N . TYR A 1 72 ? 6.542 -11.663 -4.516 1.00 83.25 72 TYR A N 1
ATOM 545 C CA . TYR A 1 72 ? 6.044 -12.553 -3.464 1.00 83.25 72 TYR A CA 1
ATOM 546 C C . TYR A 1 72 ? 5.462 -13.867 -3.971 1.00 83.25 72 TYR A C 1
ATOM 548 O O . TYR A 1 72 ? 5.493 -14.853 -3.237 1.00 83.25 72 TYR A O 1
ATOM 556 N N . THR A 1 73 ? 5.020 -13.930 -5.231 1.00 81.00 73 THR A N 1
ATOM 557 C CA . THR A 1 73 ? 4.540 -15.180 -5.847 1.00 81.00 73 THR A CA 1
ATOM 558 C C . THR A 1 73 ? 5.660 -16.208 -6.040 1.00 81.00 73 THR A C 1
ATOM 560 O O . THR A 1 73 ? 5.386 -17.379 -6.286 1.00 81.00 73 THR A O 1
ATOM 563 N N . LEU A 1 74 ? 6.926 -15.798 -5.887 1.00 80.44 74 LEU A N 1
ATOM 564 C CA . LEU A 1 74 ? 8.099 -16.677 -5.916 1.00 80.44 74 LEU A CA 1
ATOM 565 C C . LEU A 1 74 ? 8.209 -17.581 -4.681 1.00 80.44 74 LEU A C 1
ATOM 567 O O . LEU A 1 74 ? 9.023 -18.506 -4.660 1.00 80.44 74 LEU A O 1
ATOM 571 N N . GLY A 1 75 ? 7.411 -17.308 -3.649 1.00 74.88 75 GLY A N 1
ATOM 572 C CA . GLY A 1 75 ? 7.331 -18.111 -2.444 1.00 74.88 75 GLY A CA 1
ATOM 573 C C . GLY A 1 75 ? 8.376 -17.771 -1.381 1.00 74.88 75 GLY A C 1
ATOM 574 O O . GLY A 1 75 ? 9.387 -17.088 -1.585 1.00 74.88 75 GLY A O 1
ATOM 575 N N . GLN A 1 76 ? 8.114 -18.298 -0.190 1.00 78.12 76 GLN A N 1
ATOM 576 C CA . GLN A 1 76 ? 8.763 -17.900 1.055 1.00 78.12 76 GLN A CA 1
ATOM 577 C C . GLN A 1 76 ? 10.294 -18.060 1.056 1.00 78.12 76 GLN A C 1
ATOM 579 O O . GLN A 1 76 ? 11.017 -17.219 1.592 1.00 78.12 76 GLN A O 1
ATOM 584 N N . GLN A 1 77 ? 10.809 -19.135 0.457 1.00 76.81 77 GLN A N 1
ATOM 585 C CA . GLN A 1 77 ? 12.238 -19.473 0.511 1.00 76.81 77 GLN A CA 1
ATOM 586 C C . GLN A 1 77 ? 13.115 -18.442 -0.207 1.00 76.81 77 GLN A C 1
ATOM 588 O O . GLN A 1 77 ? 14.257 -18.210 0.191 1.00 76.81 77 GLN A O 1
ATOM 593 N N . VAL A 1 78 ? 12.565 -17.796 -1.234 1.00 78.00 78 VAL A N 1
ATOM 594 C CA . VAL A 1 78 ? 13.237 -16.734 -1.984 1.00 78.00 78 VAL A CA 1
ATOM 595 C C . VAL A 1 78 ? 13.116 -15.401 -1.241 1.00 78.00 78 VAL A C 1
ATOM 597 O O . VAL A 1 78 ? 14.099 -14.670 -1.115 1.00 78.00 78 VAL A O 1
ATOM 600 N N . ILE A 1 79 ? 11.936 -15.115 -0.685 1.00 80.31 79 ILE A N 1
ATOM 601 C CA . ILE A 1 79 ? 11.606 -13.815 -0.090 1.00 80.31 79 ILE A CA 1
ATOM 602 C C . ILE A 1 79 ? 12.201 -13.602 1.303 1.00 80.31 79 ILE A C 1
ATOM 604 O O . ILE A 1 79 ? 12.550 -12.469 1.629 1.00 80.31 79 ILE A O 1
ATOM 608 N N . LYS A 1 80 ? 12.410 -14.658 2.105 1.00 79.75 80 LYS A N 1
ATOM 609 C CA . LYS A 1 80 ? 12.957 -14.573 3.480 1.00 79.75 80 LYS A CA 1
ATOM 610 C C . LYS A 1 80 ? 14.171 -13.648 3.620 1.00 79.75 80 LYS A C 1
ATOM 612 O O . LYS A 1 80 ? 14.265 -12.897 4.584 1.00 79.75 80 LYS A O 1
ATOM 617 N N . LYS A 1 81 ? 15.087 -13.671 2.647 1.00 79.06 81 LYS A N 1
ATOM 618 C CA . LYS A 1 81 ? 16.331 -12.875 2.669 1.00 79.06 81 LYS A CA 1
ATOM 619 C C . LYS A 1 81 ? 16.109 -11.374 2.452 1.00 79.06 81 LYS A C 1
ATOM 621 O O . LYS A 1 81 ? 17.015 -10.583 2.687 1.00 79.06 81 LYS A O 1
ATOM 626 N N . ILE A 1 82 ? 14.933 -10.997 1.965 1.00 78.69 82 ILE A N 1
ATOM 627 C CA . ILE A 1 82 ? 14.596 -9.651 1.503 1.00 78.69 82 ILE A CA 1
ATOM 628 C C . ILE A 1 82 ? 13.597 -8.968 2.455 1.00 78.69 82 ILE A C 1
ATOM 630 O O . ILE A 1 82 ? 13.550 -7.740 2.512 1.00 78.69 82 ILE A O 1
ATOM 634 N N . VAL A 1 83 ? 12.871 -9.742 3.276 1.00 80.75 83 VAL A N 1
ATOM 635 C CA . VAL A 1 83 ? 11.874 -9.248 4.249 1.00 80.75 83 VAL A CA 1
ATOM 636 C C . VAL A 1 83 ? 12.349 -8.038 5.072 1.00 80.75 83 VAL A C 1
ATOM 638 O O . VAL A 1 83 ? 11.599 -7.068 5.140 1.00 80.75 83 VAL A O 1
ATOM 641 N N . PRO A 1 84 ? 13.572 -7.993 5.642 1.00 82.06 84 PRO A N 1
ATOM 642 C CA . PRO A 1 84 ? 13.996 -6.826 6.421 1.00 82.06 84 PRO A CA 1
ATOM 643 C C . PRO A 1 84 ? 14.023 -5.523 5.609 1.00 82.06 84 PRO A C 1
ATOM 645 O O . PRO A 1 84 ? 13.617 -4.476 6.105 1.00 82.06 84 PRO A O 1
ATOM 648 N N . ARG A 1 85 ? 14.457 -5.583 4.341 1.00 83.81 85 ARG A N 1
ATOM 649 C CA . ARG A 1 85 ? 14.457 -4.420 3.437 1.00 83.81 85 ARG A CA 1
ATOM 650 C C . ARG A 1 85 ? 13.032 -3.994 3.103 1.00 83.81 85 ARG A C 1
ATOM 652 O O . ARG A 1 85 ? 12.739 -2.808 3.107 1.00 83.81 85 ARG A O 1
ATOM 659 N N . LEU A 1 86 ? 12.144 -4.956 2.882 1.00 81.06 86 LEU A N 1
ATOM 660 C CA . LEU A 1 86 ? 10.736 -4.705 2.576 1.00 81.06 86 LEU A CA 1
ATOM 661 C C . LEU A 1 86 ? 9.987 -4.013 3.702 1.00 81.06 86 LEU A C 1
ATOM 663 O O . LEU A 1 86 ? 9.283 -3.041 3.458 1.00 81.06 86 LEU A O 1
ATOM 667 N N . VAL A 1 87 ? 10.191 -4.470 4.936 1.00 82.38 87 VAL A N 1
ATOM 668 C CA . VAL A 1 87 ? 9.596 -3.831 6.111 1.00 82.38 87 VAL A CA 1
ATOM 669 C C . VAL A 1 87 ? 10.034 -2.372 6.209 1.00 82.38 87 VAL A C 1
ATOM 671 O O . VAL A 1 87 ? 9.211 -1.512 6.510 1.00 82.38 87 VAL A O 1
ATOM 674 N N . LEU A 1 88 ? 11.298 -2.063 5.902 1.00 83.19 88 LEU A N 1
ATOM 675 C CA . LEU A 1 88 ? 11.765 -0.676 5.851 1.00 83.19 88 LEU A CA 1
ATOM 676 C C . LEU A 1 88 ? 11.074 0.127 4.744 1.00 83.19 88 LEU A C 1
ATOM 678 O O . LEU A 1 88 ? 10.667 1.257 5.002 1.00 83.19 88 LEU A O 1
ATOM 682 N N . LEU A 1 89 ? 10.910 -0.443 3.545 1.00 85.00 89 LEU A N 1
ATOM 683 C CA . LEU A 1 89 ? 10.207 0.224 2.446 1.00 85.00 89 LEU A CA 1
ATOM 684 C C . LEU A 1 89 ? 8.757 0.533 2.815 1.00 85.00 89 LEU A C 1
ATOM 686 O O . LEU A 1 89 ? 8.338 1.676 2.677 1.00 85.00 89 LEU A O 1
ATOM 690 N N . TRP A 1 90 ? 8.021 -0.442 3.356 1.00 86.31 90 TRP A N 1
ATOM 691 C CA . TRP A 1 90 ? 6.646 -0.234 3.810 1.00 86.31 90 TRP A CA 1
ATOM 692 C C . TRP A 1 90 ? 6.564 0.871 4.856 1.00 86.31 90 TRP A C 1
ATOM 694 O O . TRP A 1 90 ? 5.799 1.812 4.688 1.00 86.31 90 TRP A O 1
ATOM 704 N N . ARG A 1 91 ? 7.408 0.816 5.890 1.00 82.81 91 ARG A N 1
ATOM 705 C CA . ARG A 1 91 ? 7.430 1.818 6.966 1.00 82.81 91 ARG A CA 1
ATOM 706 C C . ARG A 1 91 ? 7.748 3.232 6.486 1.00 82.81 91 ARG A C 1
ATOM 708 O O . ARG A 1 91 ? 7.324 4.189 7.117 1.00 82.81 91 ARG A O 1
ATOM 715 N N . ASN A 1 92 ? 8.527 3.380 5.419 1.00 83.88 92 ASN A N 1
ATOM 716 C CA . ASN A 1 92 ? 8.939 4.695 4.927 1.00 83.88 92 ASN A CA 1
ATOM 717 C C . ASN A 1 92 ? 7.841 5.432 4.153 1.00 83.88 92 ASN A C 1
ATOM 719 O O . ASN A 1 92 ? 7.978 6.628 3.924 1.00 83.88 92 ASN A O 1
ATOM 723 N N . VAL A 1 93 ? 6.783 4.729 3.755 1.00 84.62 93 VAL A N 1
ATOM 724 C CA . VAL A 1 93 ? 5.657 5.293 2.999 1.00 84.62 93 VAL A CA 1
ATOM 725 C C . VAL A 1 93 ? 4.588 5.897 3.917 1.00 84.62 93 VAL A C 1
ATOM 727 O O . VAL A 1 93 ? 3.832 6.779 3.504 1.00 84.62 93 VAL A O 1
ATOM 730 N N . PHE A 1 94 ? 4.536 5.430 5.166 1.00 83.44 94 PHE A N 1
ATOM 731 C CA . PHE A 1 94 ? 3.600 5.904 6.177 1.00 83.44 94 PHE A CA 1
ATOM 732 C C . PHE A 1 94 ? 4.252 6.996 7.043 1.00 83.44 94 PHE A C 1
ATOM 734 O O . PHE A 1 94 ? 5.440 6.893 7.376 1.00 83.44 94 PHE A O 1
ATOM 741 N N . PRO A 1 95 ? 3.499 8.028 7.463 1.00 79.06 95 PRO A N 1
ATOM 742 C CA . PRO A 1 95 ? 3.958 8.982 8.464 1.00 79.06 95 PRO A CA 1
ATOM 743 C C . PRO A 1 95 ? 4.346 8.248 9.749 1.00 79.06 95 PRO A C 1
ATOM 745 O O . PRO A 1 95 ? 3.593 7.416 10.258 1.00 79.06 95 PRO A O 1
ATOM 748 N N . ARG A 1 96 ? 5.520 8.553 10.309 1.00 80.06 96 ARG A N 1
ATOM 749 C CA . ARG A 1 96 ? 6.018 7.836 11.496 1.00 80.06 96 ARG A CA 1
ATOM 750 C C . ARG A 1 96 ? 5.436 8.390 12.791 1.00 80.06 96 ARG A C 1
ATOM 752 O O . ARG A 1 96 ? 5.524 7.741 13.832 1.00 80.06 96 ARG A O 1
ATOM 759 N N . SER A 1 97 ? 4.857 9.586 12.735 1.00 78.25 97 SER A N 1
ATOM 760 C CA . SER A 1 97 ? 4.238 10.260 13.866 1.00 78.25 97 SER A CA 1
ATOM 761 C C . SER A 1 97 ? 3.029 11.089 13.425 1.00 78.25 97 SER A C 1
ATOM 763 O O . SER A 1 97 ? 2.876 11.428 12.251 1.00 78.25 97 SER A O 1
ATOM 765 N N . GLN A 1 98 ? 2.180 11.469 14.384 1.00 74.31 98 GLN A N 1
ATOM 766 C CA . GLN A 1 98 ? 1.104 12.429 14.118 1.00 74.31 98 GLN A CA 1
ATOM 767 C C . GLN A 1 98 ? 1.666 13.778 13.642 1.00 74.31 98 GLN A C 1
ATOM 769 O O . GLN A 1 98 ? 1.042 14.433 12.816 1.00 74.31 98 GLN A O 1
ATOM 774 N N . ALA A 1 99 ? 2.843 14.186 14.128 1.00 79.69 99 ALA A N 1
ATOM 775 C CA . ALA A 1 99 ? 3.487 15.419 13.687 1.00 79.69 99 ALA A CA 1
ATOM 776 C C . ALA A 1 99 ? 3.931 15.330 12.218 1.00 79.69 99 ALA A C 1
ATOM 778 O O . ALA A 1 99 ? 3.705 16.276 11.470 1.00 79.69 99 ALA A O 1
ATOM 779 N N . ASP A 1 100 ? 4.476 14.185 11.794 1.00 79.56 100 ASP A N 1
ATOM 780 C CA . ASP A 1 100 ? 4.858 13.931 10.397 1.00 79.56 100 ASP A CA 1
ATOM 781 C C . ASP A 1 100 ? 3.625 14.018 9.487 1.00 79.56 100 ASP A C 1
ATOM 783 O O . ASP A 1 100 ? 3.672 14.638 8.427 1.00 79.56 100 ASP A O 1
ATOM 787 N N . PHE A 1 101 ? 2.499 13.448 9.931 1.00 77.06 101 PHE A N 1
ATOM 788 C CA . PHE A 1 101 ? 1.235 13.503 9.198 1.00 77.06 101 PHE A CA 1
ATOM 789 C C . PHE A 1 101 ? 0.702 14.936 9.066 1.00 77.06 101 PHE A C 1
ATOM 791 O O . PHE A 1 101 ? 0.286 15.340 7.983 1.00 77.06 101 PHE A O 1
ATOM 798 N N . GLU A 1 102 ? 0.730 15.735 10.139 1.00 78.75 102 GLU A N 1
ATOM 799 C CA . GLU A 1 102 ? 0.311 17.142 10.065 1.00 78.75 102 GLU A CA 1
ATOM 800 C C . GLU A 1 102 ? 1.265 17.984 9.199 1.00 78.75 102 GLU A C 1
ATOM 802 O O . GLU A 1 102 ? 0.815 18.887 8.494 1.00 78.75 102 GLU A O 1
ATOM 807 N N . GLN A 1 103 ? 2.568 17.685 9.198 1.00 78.50 103 GLN A N 1
ATOM 808 C CA . GLN A 1 103 ? 3.525 18.352 8.311 1.00 78.50 103 GLN A CA 1
ATOM 809 C C . GLN A 1 103 ? 3.249 18.047 6.841 1.00 78.50 103 GLN A C 1
ATOM 811 O O . GLN A 1 103 ? 3.203 18.978 6.033 1.00 78.50 103 GLN A O 1
ATOM 816 N N . GLU A 1 104 ? 3.019 16.776 6.506 1.00 76.44 104 GLU A N 1
ATOM 817 C CA . GLU A 1 104 ? 2.602 16.364 5.168 1.00 76.44 104 GLU A CA 1
ATOM 818 C C . GLU A 1 104 ? 1.298 17.075 4.779 1.00 76.44 104 GLU A C 1
ATOM 820 O O . GLU A 1 104 ? 1.219 17.656 3.697 1.00 76.44 104 GLU A O 1
ATOM 825 N N . LYS A 1 105 ? 0.328 17.147 5.711 1.00 74.44 105 LYS A N 1
ATOM 826 C CA . LYS A 1 105 ? -0.956 17.852 5.546 1.00 74.44 105 LYS A CA 1
ATOM 827 C C . LYS A 1 105 ? -0.795 19.313 5.130 1.00 74.44 105 LYS A C 1
ATOM 829 O O . LYS A 1 105 ? -1.543 19.801 4.286 1.00 74.44 105 LYS A O 1
ATOM 834 N N . GLN A 1 106 ? 0.150 20.008 5.750 1.00 75.31 106 GLN A N 1
ATOM 835 C CA . GLN A 1 106 ? 0.352 21.444 5.566 1.00 75.31 106 GLN A CA 1
ATOM 836 C C . GLN A 1 106 ? 1.165 21.796 4.314 1.00 75.31 106 GLN A C 1
ATOM 838 O O . GLN A 1 106 ? 0.980 22.884 3.775 1.00 75.31 106 GLN A O 1
ATOM 843 N N . HIS A 1 107 ? 2.046 20.903 3.852 1.00 70.69 107 HIS A N 1
ATOM 844 C CA . HIS A 1 107 ? 3.023 21.207 2.797 1.00 70.69 107 HIS A CA 1
ATOM 845 C C . HIS A 1 107 ? 2.828 20.403 1.504 1.00 70.69 107 HIS A C 1
ATOM 847 O O . HIS A 1 107 ? 3.524 20.662 0.523 1.00 70.69 107 HIS A O 1
ATOM 853 N N . GLY A 1 108 ? 1.907 19.437 1.473 1.00 72.81 108 GLY A N 1
ATOM 854 C CA . GLY A 1 108 ? 1.626 18.653 0.273 1.00 72.81 108 GLY A CA 1
ATOM 855 C C . GLY A 1 108 ? 0.860 19.455 -0.781 1.00 72.81 108 GLY A C 1
ATOM 856 O O . GLY A 1 108 ? -0.257 19.918 -0.535 1.00 72.81 108 GLY A O 1
ATOM 857 N N . ASP A 1 109 ? 1.426 19.579 -1.982 1.00 78.62 109 ASP A N 1
ATOM 858 C CA . ASP A 1 109 ? 0.675 19.988 -3.171 1.00 78.62 109 ASP A CA 1
ATOM 859 C C . ASP A 1 109 ? -0.120 18.802 -3.759 1.00 78.62 109 ASP A C 1
ATOM 861 O O . ASP A 1 109 ? 0.031 17.650 -3.345 1.00 78.62 109 ASP A O 1
ATOM 865 N N . SER A 1 110 ? -1.007 19.061 -4.728 1.00 77.25 110 SER A N 1
ATOM 866 C CA . SER A 1 110 ? -1.869 18.019 -5.320 1.00 77.25 110 SER A CA 1
ATOM 867 C C . SER A 1 110 ? -1.079 16.821 -5.866 1.00 77.25 110 SER A C 1
ATOM 869 O O . SER A 1 110 ? -1.525 15.674 -5.751 1.00 77.25 110 SER A O 1
ATOM 871 N N . PHE A 1 111 ? 0.105 17.070 -6.430 1.00 80.44 111 PHE A N 1
ATOM 872 C CA . PHE A 1 111 ? 0.964 16.017 -6.953 1.00 80.44 111 PHE A CA 1
ATOM 873 C C . PHE A 1 111 ? 1.595 15.186 -5.833 1.00 80.44 111 PHE A C 1
ATOM 875 O O . PHE A 1 111 ? 1.526 13.959 -5.886 1.00 80.44 111 PHE A O 1
ATOM 882 N N . THR A 1 112 ? 2.146 15.838 -4.810 1.00 80.00 112 THR A N 1
ATOM 883 C CA . THR A 1 112 ? 2.739 15.200 -3.628 1.00 80.00 112 THR A CA 1
ATOM 884 C C . THR A 1 112 ? 1.715 14.312 -2.935 1.00 80.00 112 THR A C 1
ATOM 886 O O . THR A 1 112 ? 1.998 13.147 -2.677 1.00 80.00 112 THR A O 1
ATOM 889 N N . TRP A 1 113 ? 0.482 14.800 -2.759 1.00 79.38 113 TRP A N 1
ATOM 890 C CA . TRP A 1 113 ? -0.621 13.992 -2.237 1.00 79.38 113 TRP A CA 1
ATOM 891 C C . TRP A 1 113 ? -0.909 12.764 -3.084 1.00 79.38 113 TRP A C 1
ATOM 893 O O . TRP A 1 113 ? -0.972 11.646 -2.575 1.00 79.38 113 TRP A O 1
ATOM 903 N N . THR A 1 114 ? -1.055 12.965 -4.392 1.00 80.44 114 THR A N 1
ATOM 904 C CA . THR A 1 114 ? -1.313 11.870 -5.329 1.00 80.44 114 THR A CA 1
ATOM 905 C C . THR A 1 114 ? -0.203 10.823 -5.254 1.00 80.44 114 THR A C 1
ATOM 907 O O . THR A 1 114 ? -0.490 9.627 -5.230 1.00 80.44 114 THR A O 1
ATOM 910 N N . LEU A 1 115 ? 1.057 11.251 -5.183 1.00 81.69 115 LEU A N 1
ATOM 911 C CA . LEU A 1 115 ? 2.202 10.360 -5.064 1.00 81.69 115 LEU A CA 1
ATOM 912 C C . LEU A 1 115 ? 2.184 9.591 -3.736 1.00 81.69 115 LEU A C 1
ATOM 914 O O . LEU A 1 115 ? 2.234 8.362 -3.777 1.00 81.69 115 LEU A O 1
ATOM 918 N N . SER A 1 116 ? 2.028 10.274 -2.596 1.00 82.75 116 SER A N 1
ATOM 919 C CA . SER A 1 116 ? 1.926 9.644 -1.271 1.00 82.75 116 SER A CA 1
ATOM 920 C C . SER A 1 116 ? 0.828 8.579 -1.240 1.00 82.75 116 SER A C 1
ATOM 922 O O . SER A 1 116 ? 1.060 7.444 -0.826 1.00 82.75 116 SER A O 1
ATOM 924 N N . PHE A 1 117 ? -0.370 8.890 -1.743 1.00 81.00 117 PHE A N 1
ATOM 925 C CA . PHE A 1 117 ? -1.495 7.947 -1.743 1.00 81.00 117 PHE A CA 1
ATOM 926 C C . PHE A 1 117 ? -1.259 6.733 -2.639 1.00 81.00 117 PHE A C 1
ATOM 928 O O . PHE A 1 117 ? -1.619 5.613 -2.268 1.00 81.00 1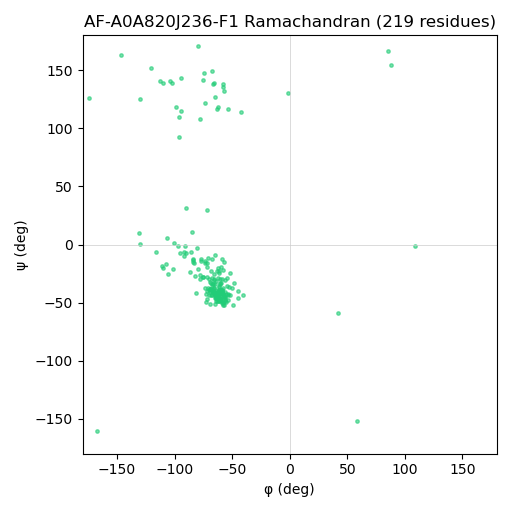17 PHE A O 1
ATOM 935 N N . ASN A 1 118 ? -0.617 6.929 -3.792 1.00 83.25 118 ASN A N 1
ATOM 936 C CA . ASN A 1 118 ? -0.237 5.820 -4.662 1.00 83.25 118 ASN A CA 1
ATOM 937 C C . ASN A 1 118 ? 0.846 4.943 -4.030 1.00 83.25 118 ASN A C 1
ATOM 939 O O . ASN A 1 118 ? 0.743 3.719 -4.107 1.00 83.25 118 ASN A O 1
ATOM 943 N N . GLN A 1 119 ? 1.832 5.537 -3.353 1.00 86.88 119 GLN A N 1
ATOM 944 C CA . GLN A 1 119 ? 2.837 4.783 -2.607 1.00 86.88 119 GLN A CA 1
ATOM 945 C C . GLN A 1 119 ? 2.187 3.946 -1.501 1.00 86.88 119 GLN A C 1
ATOM 947 O O . GLN A 1 119 ? 2.456 2.751 -1.412 1.00 86.88 119 GLN A O 1
ATOM 952 N N . ARG A 1 120 ? 1.271 4.523 -0.711 1.00 86.50 120 ARG A N 1
ATOM 953 C CA . ARG A 1 120 ? 0.554 3.821 0.376 1.00 86.50 120 ARG A CA 1
ATOM 954 C C . ARG A 1 120 ? -0.292 2.671 -0.144 1.00 86.50 120 ARG A C 1
ATOM 956 O O . ARG A 1 120 ? -0.209 1.552 0.356 1.00 86.50 120 ARG A O 1
ATOM 963 N N . SER A 1 121 ? -1.066 2.921 -1.201 1.00 86.00 121 SER A N 1
ATOM 964 C CA . SER A 1 121 ? -1.848 1.879 -1.870 1.00 86.00 121 SER A CA 1
ATOM 965 C C . SER A 1 121 ? -0.956 0.758 -2.417 1.00 86.00 121 SER A C 1
ATOM 967 O O . SER A 1 121 ? -1.317 -0.417 -2.323 1.00 86.00 121 SER A O 1
ATOM 969 N N . GLY A 1 122 ? 0.195 1.107 -2.997 1.00 88.81 122 GLY A N 1
ATOM 970 C CA . GLY A 1 122 ? 1.184 0.153 -3.490 1.00 88.81 122 GLY A CA 1
ATOM 971 C C . GLY A 1 122 ? 1.800 -0.681 -2.367 1.00 88.81 122 GLY A C 1
ATOM 972 O O . GLY A 1 122 ? 1.852 -1.909 -2.469 1.00 88.81 122 GLY A O 1
ATOM 973 N N . ALA A 1 123 ? 2.163 -0.036 -1.257 1.00 88.75 123 ALA A N 1
ATOM 974 C CA . ALA A 1 123 ? 2.652 -0.692 -0.054 1.00 88.75 123 ALA A CA 1
ATOM 975 C C . ALA A 1 123 ? 1.623 -1.703 0.469 1.00 88.75 123 ALA A C 1
ATOM 977 O O . ALA A 1 123 ? 1.960 -2.881 0.582 1.00 88.75 123 ALA A O 1
ATOM 978 N N . PHE A 1 124 ? 0.359 -1.307 0.666 1.00 87.50 124 PHE A N 1
ATOM 979 C CA . PHE A 1 124 ? -0.706 -2.229 1.083 1.00 87.50 124 PHE A CA 1
ATOM 980 C C . PHE A 1 124 ? -0.877 -3.412 0.130 1.00 87.50 124 PHE A C 1
ATOM 982 O O . PHE A 1 124 ? -0.889 -4.555 0.580 1.00 87.50 124 PHE A O 1
ATOM 989 N N . CYS A 1 125 ? -0.942 -3.171 -1.183 1.00 89.00 125 CYS A N 1
ATOM 990 C CA . CYS A 1 125 ? -1.058 -4.244 -2.175 1.00 89.00 125 CYS A CA 1
ATOM 991 C C . CYS A 1 125 ? 0.118 -5.234 -2.092 1.00 89.00 125 CYS A C 1
ATOM 993 O O . CYS A 1 125 ? -0.065 -6.452 -2.150 1.00 89.00 125 CYS A O 1
ATOM 995 N N . SER A 1 126 ? 1.330 -4.718 -1.898 1.00 88.62 126 SER A N 1
ATOM 996 C CA . SER A 1 126 ? 2.523 -5.542 -1.746 1.00 88.62 126 SER A CA 1
ATOM 997 C C . SER A 1 126 ? 2.514 -6.340 -0.426 1.00 88.62 126 SER A C 1
ATOM 999 O O . SER A 1 126 ? 2.858 -7.520 -0.441 1.00 88.62 126 SER A O 1
ATOM 1001 N N . ILE A 1 127 ? 2.027 -5.768 0.684 1.00 87.81 127 ILE A N 1
ATOM 1002 C CA . ILE A 1 127 ? 1.842 -6.471 1.968 1.00 87.81 127 ILE A CA 1
ATOM 1003 C C . ILE A 1 127 ? 0.803 -7.588 1.822 1.00 87.81 127 ILE A C 1
ATOM 1005 O O . ILE A 1 127 ? 1.053 -8.713 2.244 1.00 87.81 127 ILE A O 1
ATOM 1009 N N . ILE A 1 128 ? -0.336 -7.309 1.185 1.00 87.62 128 ILE A N 1
ATOM 1010 C CA . ILE A 1 128 ? -1.383 -8.300 0.895 1.00 87.62 128 ILE A CA 1
ATOM 1011 C C . ILE A 1 128 ? -0.806 -9.479 0.105 1.00 87.62 128 ILE A C 1
ATOM 1013 O O . ILE A 1 128 ? -0.991 -10.637 0.479 1.00 87.62 128 ILE A O 1
ATOM 1017 N N . SER A 1 129 ? -0.054 -9.197 -0.964 1.00 88.06 129 SER A N 1
ATOM 1018 C CA . SER A 1 129 ? 0.590 -10.243 -1.764 1.00 88.06 129 SER A CA 1
ATOM 1019 C C . SER A 1 129 ? 1.614 -11.040 -0.944 1.00 88.06 129 SER A C 1
ATOM 1021 O O . SER A 1 129 ? 1.667 -12.267 -1.051 1.00 88.06 129 SER A O 1
ATOM 1023 N N . PHE A 1 130 ? 2.381 -10.386 -0.068 1.00 86.69 130 PHE A N 1
ATOM 1024 C CA . PHE A 1 130 ? 3.273 -11.070 0.867 1.00 86.69 130 PHE A CA 1
ATOM 1025 C C . PHE A 1 130 ? 2.507 -12.002 1.818 1.00 86.69 130 PHE A C 1
ATOM 1027 O O . PHE A 1 130 ? 2.879 -13.167 1.951 1.00 86.69 130 PHE A O 1
ATOM 1034 N N . LEU A 1 131 ? 1.421 -11.535 2.439 1.00 85.50 131 LEU A N 1
ATOM 1035 C CA . LEU A 1 131 ? 0.612 -12.345 3.355 1.00 85.50 131 LEU A CA 1
ATOM 1036 C C . LEU A 1 131 ? 0.002 -13.562 2.647 1.00 85.50 131 LEU A C 1
ATOM 1038 O O . LEU A 1 131 ? 0.058 -14.666 3.181 1.00 85.50 131 LEU A O 1
ATOM 1042 N N . ASN A 1 132 ? -0.493 -13.395 1.421 1.00 85.50 132 ASN A N 1
ATOM 1043 C CA . ASN A 1 132 ? -1.092 -14.492 0.659 1.00 85.50 132 ASN A CA 1
ATOM 1044 C C . ASN A 1 132 ? -0.076 -15.552 0.204 1.00 85.50 132 ASN A C 1
ATOM 1046 O O . ASN A 1 132 ? -0.428 -16.724 0.104 1.00 85.50 132 ASN A O 1
ATOM 1050 N N . ASN A 1 133 ? 1.175 -15.166 -0.077 1.00 82.31 133 ASN A N 1
ATOM 1051 C CA . ASN A 1 133 ? 2.153 -16.066 -0.706 1.00 82.31 133 ASN A CA 1
ATOM 1052 C C . ASN A 1 133 ? 3.313 -16.505 0.209 1.00 82.31 133 ASN A C 1
ATOM 1054 O O . ASN A 1 133 ? 4.014 -17.467 -0.104 1.00 82.31 133 ASN A O 1
ATOM 1058 N N . CYS A 1 134 ? 3.573 -15.792 1.308 1.00 78.38 134 CYS A N 1
ATOM 1059 C CA . CYS A 1 134 ? 4.777 -15.967 2.135 1.00 78.38 134 CYS A CA 1
ATOM 1060 C C . CYS A 1 134 ? 4.498 -16.110 3.643 1.00 78.38 134 CYS A C 1
ATOM 1062 O O . CYS A 1 134 ? 5.446 -16.256 4.416 1.00 78.38 134 CYS A O 1
ATOM 1064 N N . SER A 1 135 ? 3.232 -16.080 4.066 1.00 68.00 135 SER A N 1
ATOM 1065 C CA . SER A 1 135 ? 2.827 -16.164 5.471 1.00 68.00 135 SER A CA 1
ATOM 1066 C C . SER A 1 135 ? 3.226 -17.488 6.143 1.00 68.00 135 SER A C 1
ATOM 1068 O O . SER A 1 135 ? 2.708 -18.550 5.807 1.00 68.00 135 SER A O 1
ATOM 1070 N N . THR A 1 136 ? 4.067 -17.409 7.175 1.00 58.22 136 THR A N 1
ATOM 1071 C CA . THR A 1 136 ? 4.202 -18.435 8.225 1.00 58.22 136 THR A CA 1
ATOM 1072 C C . THR A 1 136 ? 4.125 -17.731 9.568 1.00 58.22 136 THR A C 1
ATOM 1074 O O . THR A 1 136 ? 4.940 -16.839 9.761 1.00 58.22 136 THR A O 1
ATOM 1077 N N . GLY A 1 137 ? 3.213 -18.141 10.459 1.00 56.59 137 GLY A N 1
ATOM 1078 C CA . GLY A 1 137 ? 3.179 -17.919 11.925 1.00 56.59 137 GLY A CA 1
ATOM 1079 C C . GLY A 1 137 ? 3.551 -16.538 12.505 1.00 56.59 137 GLY A C 1
ATOM 1080 O O . GLY A 1 137 ? 2.734 -15.910 13.167 1.00 56.59 137 GLY A O 1
ATOM 1081 N N . ASP A 1 138 ? 4.767 -16.061 12.244 1.00 55.06 138 ASP A N 1
ATOM 1082 C CA . ASP A 1 138 ? 5.432 -14.871 12.788 1.00 55.06 138 ASP A CA 1
ATOM 1083 C C . ASP A 1 138 ? 5.099 -13.550 12.061 1.00 55.06 138 ASP A C 1
ATOM 1085 O O . ASP A 1 138 ? 5.713 -12.514 12.329 1.00 55.06 138 ASP A O 1
ATOM 1089 N N . ASN A 1 139 ? 4.096 -13.529 11.173 1.00 61.19 139 ASN A N 1
ATOM 1090 C CA . ASN A 1 139 ? 3.639 -12.304 10.484 1.00 61.19 139 ASN A CA 1
ATOM 1091 C C . ASN A 1 139 ? 3.206 -11.181 11.445 1.00 61.19 139 ASN A C 1
ATOM 1093 O O . ASN A 1 139 ? 3.069 -10.029 11.042 1.00 61.19 139 ASN A O 1
ATOM 1097 N N . HIS A 1 140 ? 2.987 -11.516 12.715 1.00 57.34 140 HIS A N 1
ATOM 1098 C CA . HIS A 1 140 ? 2.535 -10.623 13.773 1.00 57.34 140 HIS A CA 1
ATOM 1099 C C . HIS A 1 140 ? 3.386 -9.352 13.920 1.00 57.34 140 HIS A C 1
ATOM 1101 O O . HIS A 1 140 ? 2.824 -8.287 14.151 1.00 57.34 140 HIS A O 1
ATOM 1107 N N . LEU A 1 141 ? 4.707 -9.428 13.729 1.00 55.47 141 LEU A N 1
ATOM 1108 C CA . LEU A 1 141 ? 5.601 -8.272 13.904 1.00 55.47 141 LEU A CA 1
ATOM 1109 C C . LEU A 1 141 ? 5.494 -7.249 12.768 1.00 55.47 141 LEU A C 1
ATOM 1111 O O . LEU A 1 141 ? 5.555 -6.047 13.000 1.00 55.47 141 LEU A O 1
ATOM 1115 N N . ILE A 1 142 ? 5.324 -7.730 11.537 1.00 62.47 142 ILE A N 1
ATOM 1116 C CA . ILE A 1 142 ? 5.188 -6.877 10.349 1.00 62.47 142 ILE A CA 1
ATOM 1117 C C . ILE A 1 142 ? 3.840 -6.162 10.400 1.00 62.47 142 ILE A C 1
ATOM 1119 O O . ILE A 1 142 ? 3.731 -4.969 10.138 1.00 62.47 142 ILE A O 1
ATOM 1123 N N . THR A 1 143 ? 2.811 -6.912 10.768 1.00 63.38 143 THR A N 1
ATOM 1124 C CA . THR A 1 143 ? 1.434 -6.462 10.744 1.00 63.38 143 THR A CA 1
ATOM 1125 C C . THR A 1 143 ? 1.097 -5.458 11.848 1.00 63.38 143 THR A C 1
ATOM 1127 O O . THR A 1 143 ? 0.432 -4.463 11.569 1.00 63.38 143 THR A O 1
ATOM 1130 N N . ASP A 1 144 ? 1.559 -5.683 13.080 1.00 63.53 144 ASP A N 1
ATOM 1131 C CA . ASP A 1 144 ? 1.198 -4.840 14.227 1.00 63.53 144 ASP A CA 1
ATOM 1132 C C . ASP A 1 144 ? 1.816 -3.431 14.127 1.00 63.53 144 ASP A C 1
ATOM 1134 O O . ASP A 1 144 ? 1.145 -2.424 14.357 1.00 63.53 144 ASP A O 1
ATOM 1138 N N . ASP A 1 145 ? 3.075 -3.338 13.691 1.00 65.88 145 ASP A N 1
ATOM 1139 C CA . ASP A 1 145 ? 3.759 -2.055 13.488 1.00 65.88 145 ASP A CA 1
ATOM 1140 C C . ASP A 1 145 ? 3.193 -1.264 12.298 1.00 65.88 145 ASP A C 1
ATOM 1142 O O . ASP A 1 145 ? 3.062 -0.040 12.380 1.00 65.88 145 ASP A O 1
ATOM 1146 N N . LEU A 1 146 ? 2.831 -1.942 11.201 1.00 66.31 146 LEU A N 1
ATOM 1147 C CA . LEU A 1 146 ? 2.265 -1.288 10.017 1.00 66.31 146 LEU A CA 1
ATOM 1148 C C . LEU A 1 146 ? 0.837 -0.797 10.260 1.00 66.31 146 LEU A C 1
ATOM 1150 O O . LEU A 1 146 ? 0.511 0.320 9.864 1.00 66.31 146 LEU A O 1
ATOM 1154 N N . ILE A 1 147 ? 0.004 -1.571 10.968 1.00 66.31 147 ILE A N 1
ATOM 1155 C CA . ILE A 1 147 ? -1.338 -1.118 11.361 1.00 66.31 147 ILE A CA 1
ATOM 1156 C C . ILE A 1 147 ? -1.231 0.140 12.227 1.00 66.31 147 ILE A C 1
ATOM 1158 O O . ILE A 1 147 ? -1.909 1.130 11.944 1.00 66.31 147 ILE A O 1
ATOM 1162 N N . LYS A 1 148 ? -0.344 0.143 13.232 1.00 67.50 148 LYS A N 1
ATOM 1163 C CA . LYS A 1 148 ? -0.138 1.308 14.107 1.00 67.50 148 LYS A CA 1
ATOM 1164 C C . LYS A 1 148 ? 0.259 2.560 13.324 1.00 67.50 148 LYS A C 1
ATOM 1166 O O . LYS A 1 148 ? -0.268 3.635 13.600 1.00 67.50 148 LYS A O 1
ATOM 1171 N N . GLN A 1 149 ? 1.145 2.420 12.338 1.00 66.62 149 GLN A N 1
ATOM 1172 C CA . GLN A 1 149 ? 1.618 3.532 11.502 1.00 66.62 149 GLN A CA 1
ATOM 1173 C C . GLN A 1 149 ? 0.588 3.993 10.462 1.00 66.62 149 GLN A C 1
ATOM 1175 O O . GLN A 1 149 ? 0.563 5.167 10.118 1.00 66.62 149 GLN A O 1
ATOM 1180 N N . SER A 1 150 ? -0.306 3.110 10.008 1.00 60.12 150 SER A N 1
ATOM 1181 C CA . SER A 1 150 ? -1.401 3.460 9.087 1.00 60.12 150 SER A CA 1
ATOM 1182 C C . SER A 1 150 ? -2.582 4.180 9.760 1.00 60.12 150 SER A C 1
ATOM 1184 O O . SER A 1 150 ? -3.435 4.751 9.084 1.00 60.12 150 SER A O 1
ATOM 1186 N N . GLY A 1 151 ? -2.636 4.191 11.098 1.00 60.34 151 GLY A N 1
ATOM 1187 C CA . GLY A 1 151 ? -3.730 4.781 11.877 1.00 60.34 151 GLY A CA 1
ATOM 1188 C C . GLY A 1 151 ? -4.047 6.258 11.569 1.00 60.34 151 GLY A C 1
ATOM 1189 O O . GLY A 1 151 ? -5.227 6.598 11.471 1.00 60.34 151 GLY A O 1
ATOM 1190 N N . PRO A 1 152 ? -3.054 7.152 11.393 1.00 57.50 152 PRO A N 1
ATOM 1191 C CA . PRO A 1 152 ? -3.285 8.549 11.010 1.00 57.50 152 PRO A CA 1
ATOM 1192 C C . PRO A 1 152 ? -3.909 8.721 9.613 1.00 57.50 152 PRO A C 1
ATOM 1194 O O . PRO A 1 152 ? -4.716 9.631 9.418 1.00 57.50 152 PRO A O 1
ATOM 1197 N N . GLU A 1 153 ? -3.614 7.822 8.666 1.00 55.66 153 GLU A N 1
ATOM 1198 C CA . GLU A 1 153 ? -4.147 7.850 7.290 1.00 55.66 153 GLU A CA 1
ATOM 1199 C C . GLU A 1 153 ? -5.611 7.431 7.186 1.00 55.66 153 GLU A C 1
ATOM 1201 O O . GLU A 1 153 ? -6.269 7.702 6.183 1.00 55.66 153 GLU A O 1
ATOM 1206 N N . LEU A 1 154 ? -6.163 6.828 8.239 1.00 51.06 154 LEU A N 1
ATOM 1207 C CA . LEU A 1 154 ? -7.591 6.529 8.304 1.00 51.06 154 LEU A CA 1
ATOM 1208 C C . LEU A 1 154 ? -8.455 7.789 8.155 1.00 51.06 154 LEU A C 1
ATOM 1210 O O . LEU A 1 154 ? -9.606 7.674 7.768 1.00 51.06 154 LEU A O 1
ATOM 1214 N N . LYS A 1 155 ? -7.915 8.987 8.426 1.00 46.81 155 LYS A N 1
ATOM 1215 C CA . LYS A 1 155 ? -8.659 10.258 8.369 1.00 46.81 155 LYS A CA 1
ATOM 1216 C C . LYS A 1 155 ? -8.592 10.986 7.017 1.00 46.81 155 LYS A C 1
ATOM 1218 O O . LYS A 1 155 ? -9.261 12.004 6.856 1.00 46.81 155 LYS A O 1
ATOM 1223 N N . ALA A 1 156 ? -7.782 10.505 6.074 1.00 52.59 156 ALA A N 1
ATOM 1224 C CA . ALA A 1 156 ? -7.716 10.921 4.665 1.00 52.59 156 ALA A CA 1
ATOM 1225 C C . ALA A 1 156 ? -6.736 9.965 3.972 1.00 52.59 156 ALA A C 1
ATOM 1227 O O . ALA A 1 156 ? -5.602 9.916 4.467 1.00 52.59 156 ALA A O 1
ATOM 1228 N N . P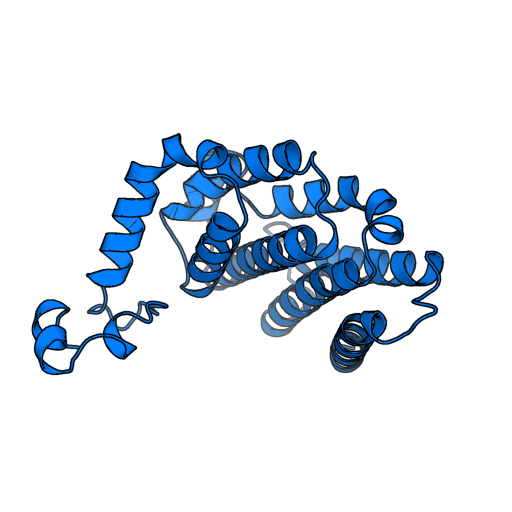RO A 1 157 ? -7.056 9.249 2.857 1.00 57.91 157 PRO A N 1
ATOM 1229 C CA . PRO A 1 157 ? -7.361 9.852 1.539 1.00 57.91 157 PRO A CA 1
ATOM 1230 C C . PRO A 1 157 ? -8.008 8.890 0.476 1.00 57.91 157 PRO A C 1
ATOM 1232 O O . PRO A 1 157 ? -8.599 7.876 0.827 1.00 57.91 157 PRO A O 1
ATOM 1235 N N . THR A 1 158 ? -7.940 9.226 -0.825 1.00 62.75 158 THR A N 1
ATOM 1236 C CA . THR A 1 158 ? -8.314 8.483 -2.069 1.00 62.75 158 THR A CA 1
ATOM 1237 C C . THR A 1 158 ? -8.868 7.050 -1.937 1.00 62.75 158 THR A C 1
ATOM 1239 O O . THR A 1 158 ? -8.242 6.181 -1.342 1.00 62.75 158 THR A O 1
ATOM 1242 N N . GLY A 1 159 ? -9.997 6.741 -2.592 1.00 67.44 159 GLY A N 1
ATOM 1243 C CA . GLY A 1 159 ? -10.695 5.442 -2.469 1.00 67.44 159 GLY A CA 1
ATOM 1244 C C . GLY A 1 159 ? -9.823 4.178 -2.607 1.00 67.44 159 GLY A C 1
ATOM 1245 O O . GLY A 1 159 ? -10.042 3.199 -1.900 1.00 67.44 159 GLY A O 1
ATOM 1246 N N . MET A 1 160 ? -8.772 4.203 -3.434 1.00 74.75 160 MET A N 1
ATOM 1247 C CA . MET A 1 160 ? -7.899 3.039 -3.645 1.00 74.75 160 MET A CA 1
ATOM 1248 C C . MET A 1 160 ? -7.098 2.626 -2.396 1.00 74.75 160 MET A C 1
ATOM 1250 O O . MET A 1 160 ? -7.010 1.434 -2.101 1.00 74.75 160 MET A O 1
ATOM 1254 N N . SER A 1 161 ? -6.537 3.572 -1.632 1.00 74.31 161 SER A N 1
ATOM 1255 C CA . SER A 1 161 ? -5.784 3.236 -0.412 1.00 74.31 161 SER A CA 1
ATOM 1256 C C . SER A 1 161 ? -6.700 2.665 0.670 1.00 74.31 161 SER A C 1
ATOM 1258 O O . SER A 1 161 ? -6.304 1.731 1.362 1.00 74.31 161 SER A O 1
ATOM 1260 N N . ARG A 1 162 ? -7.947 3.155 0.757 1.00 76.06 162 ARG A N 1
ATOM 1261 C CA . ARG A 1 162 ? -8.983 2.611 1.653 1.00 76.06 162 ARG A CA 1
ATOM 1262 C C . ARG A 1 162 ? -9.358 1.178 1.289 1.00 76.06 162 ARG A C 1
ATOM 1264 O O . ARG A 1 162 ? -9.295 0.304 2.146 1.00 76.06 162 ARG A O 1
ATOM 1271 N N . CYS A 1 163 ? -9.634 0.913 0.011 1.00 78.75 163 CYS A N 1
ATOM 1272 C CA . CYS A 1 163 ? -9.859 -0.442 -0.500 1.00 78.75 163 CYS A CA 1
ATOM 1273 C C . CYS A 1 163 ? -8.765 -1.423 -0.075 1.00 78.75 163 CYS A C 1
ATOM 1275 O O . CYS A 1 163 ? -9.052 -2.485 0.476 1.00 78.75 163 CYS A O 1
ATOM 1277 N N . ARG A 1 164 ? -7.501 -1.058 -0.319 1.00 85.31 164 ARG A N 1
ATOM 1278 C CA . ARG A 1 164 ? -6.362 -1.922 0.008 1.00 85.31 164 ARG A CA 1
ATOM 1279 C C . ARG A 1 164 ? -6.161 -2.073 1.509 1.00 85.31 164 ARG A C 1
ATOM 1281 O O . ARG A 1 164 ? -5.777 -3.148 1.952 1.00 85.31 164 ARG A O 1
ATOM 1288 N N . LEU A 1 165 ? -6.460 -1.047 2.299 1.00 82.44 165 LEU A N 1
ATOM 1289 C CA . LEU A 1 165 ? -6.448 -1.171 3.750 1.00 82.44 165 LEU A CA 1
ATOM 1290 C C . LEU A 1 165 ? -7.508 -2.169 4.235 1.00 82.44 165 LEU A C 1
ATOM 1292 O O . LEU A 1 165 ? -7.188 -3.040 5.037 1.00 82.44 165 LEU A O 1
ATOM 1296 N N . TYR A 1 166 ? -8.745 -2.096 3.737 1.00 84.06 166 TYR A N 1
ATOM 1297 C CA . TYR A 1 166 ? -9.790 -3.049 4.122 1.00 84.06 166 TYR A CA 1
ATOM 1298 C C . TYR A 1 166 ? -9.457 -4.479 3.690 1.00 84.06 166 TYR A C 1
ATOM 1300 O O . TYR A 1 166 ? -9.617 -5.404 4.483 1.00 84.06 166 TYR A O 1
ATOM 1308 N N . GLU A 1 167 ? -8.922 -4.666 2.483 1.00 86.81 167 GLU A N 1
ATOM 1309 C CA . GLU A 1 167 ? -8.423 -5.965 2.018 1.00 86.81 167 GLU A CA 1
ATOM 1310 C C . GLU A 1 167 ? -7.312 -6.508 2.931 1.00 86.81 167 GLU A C 1
ATOM 1312 O O . GLU A 1 167 ? -7.325 -7.682 3.294 1.00 86.81 167 GLU A O 1
ATOM 1317 N N . LEU A 1 168 ? -6.389 -5.648 3.370 1.00 86.25 168 LEU A N 1
ATOM 1318 C CA . LEU A 1 168 ? -5.343 -6.016 4.319 1.00 86.25 168 LEU A CA 1
ATOM 1319 C C . LEU A 1 168 ? -5.930 -6.437 5.676 1.00 86.25 168 LEU A C 1
ATOM 1321 O O . LEU A 1 168 ? -5.529 -7.466 6.217 1.00 86.25 168 LEU A O 1
ATOM 1325 N N . LEU A 1 169 ? -6.894 -5.681 6.211 1.00 85.31 169 LEU A N 1
ATOM 1326 C CA . LEU A 1 169 ? -7.550 -5.988 7.486 1.00 85.31 169 LEU A CA 1
ATOM 1327 C C . LEU A 1 169 ? -8.257 -7.352 7.467 1.00 85.31 169 LEU A C 1
ATOM 1329 O O . LEU A 1 169 ? -8.248 -8.042 8.482 1.00 85.31 169 LEU A O 1
ATOM 1333 N N . LEU A 1 170 ? -8.801 -7.782 6.322 1.00 86.50 170 LEU A N 1
ATOM 1334 C CA . LEU A 1 170 ? -9.406 -9.113 6.167 1.00 86.50 170 LEU A CA 1
ATOM 1335 C C . LEU A 1 170 ? -8.395 -10.266 6.294 1.00 86.50 170 LEU A C 1
ATOM 1337 O O . LEU A 1 170 ? -8.781 -11.380 6.643 1.00 86.50 170 LEU A O 1
ATOM 1341 N N . LEU A 1 171 ? -7.112 -10.019 6.015 1.00 85.31 171 LEU A N 1
ATOM 1342 C CA . LEU A 1 171 ? -6.050 -11.032 6.074 1.00 85.31 171 LEU A CA 1
ATOM 1343 C C . LEU A 1 171 ? -5.374 -11.123 7.446 1.00 85.31 171 LEU A C 1
ATOM 1345 O O . LEU A 1 171 ? -4.535 -11.997 7.673 1.00 85.31 171 LEU A O 1
ATOM 1349 N N . ILE A 1 172 ? -5.703 -10.212 8.359 1.00 82.69 172 ILE A N 1
ATOM 1350 C CA . ILE A 1 172 ? -5.010 -10.046 9.631 1.00 82.69 172 ILE A CA 1
ATOM 1351 C C . ILE A 1 172 ? -5.939 -10.428 10.787 1.00 82.69 172 ILE A C 1
ATOM 1353 O O . ILE A 1 172 ? -7.115 -10.076 10.776 1.00 82.69 172 ILE A O 1
ATOM 1357 N N . PRO A 1 173 ? -5.437 -11.100 11.841 1.00 83.81 173 PRO A N 1
ATOM 1358 C CA . PRO A 1 173 ? -6.241 -11.368 13.026 1.00 83.81 173 PRO A CA 1
ATOM 1359 C C . PRO A 1 173 ? -6.779 -10.092 13.691 1.00 83.81 173 PRO A C 1
ATOM 1361 O O . PRO A 1 173 ? -6.033 -9.151 13.955 1.00 83.81 173 PRO A O 1
ATOM 1364 N N . ILE A 1 174 ? -8.056 -10.124 14.073 1.00 84.19 174 ILE A N 1
ATOM 1365 C CA . ILE A 1 174 ? -8.796 -8.994 14.662 1.00 84.19 174 ILE A CA 1
ATOM 1366 C C . ILE A 1 174 ? -8.063 -8.314 15.834 1.00 84.19 174 ILE A C 1
ATOM 1368 O O . ILE A 1 174 ? -8.065 -7.088 15.943 1.00 84.19 174 ILE A O 1
ATOM 1372 N N . LYS A 1 175 ? -7.372 -9.100 16.670 1.00 83.56 175 LYS A N 1
ATOM 1373 C CA . LYS A 1 175 ? -6.608 -8.621 17.838 1.00 83.56 175 LYS A CA 1
ATOM 1374 C C . LYS A 1 175 ? -5.618 -7.486 17.531 1.00 83.56 175 LYS A C 1
ATOM 1376 O O . LYS A 1 175 ? -5.279 -6.728 18.430 1.00 83.56 175 LYS A O 1
ATOM 1381 N N . PHE A 1 176 ? -5.145 -7.364 16.287 1.00 79.50 176 PHE A N 1
ATOM 1382 C CA . PHE A 1 176 ? -4.172 -6.338 15.892 1.00 79.50 176 PHE A CA 1
ATOM 1383 C C . PHE A 1 176 ? -4.783 -4.956 15.657 1.00 79.50 176 PHE A C 1
ATOM 1385 O O . PHE A 1 176 ? -4.076 -3.953 15.703 1.00 79.50 176 PHE A O 1
ATOM 1392 N N . TYR A 1 177 ? -6.090 -4.877 15.405 1.00 81.38 177 TYR A N 1
ATOM 1393 C CA . TYR A 1 177 ? -6.750 -3.614 15.076 1.00 81.38 177 TYR A CA 1
ATOM 1394 C C . TYR A 1 177 ? -8.022 -3.342 15.882 1.00 81.38 177 TYR A C 1
ATOM 1396 O O . TYR A 1 177 ? -8.715 -2.359 15.624 1.00 81.38 177 TYR A O 1
ATOM 1404 N N . GLU A 1 178 ? -8.288 -4.148 16.910 1.00 85.19 178 GLU A N 1
ATOM 1405 C CA . GLU A 1 178 ? -9.414 -3.976 17.833 1.00 85.19 178 GLU A CA 1
ATOM 1406 C C . GLU A 1 178 ? -9.448 -2.571 18.461 1.00 85.19 178 GLU A C 1
ATOM 1408 O O . GLU A 1 178 ? -10.484 -1.906 18.468 1.00 85.19 178 GLU A O 1
ATOM 1413 N N . GLN A 1 179 ? -8.291 -2.043 18.876 1.00 82.06 179 GLN A N 1
ATOM 1414 C CA . GLN A 1 179 ? -8.182 -0.682 19.424 1.00 82.06 179 GLN A CA 1
ATOM 1415 C C . GLN A 1 179 ? -8.569 0.427 18.425 1.00 82.06 179 GLN A C 1
ATOM 1417 O O . GLN A 1 179 ? -8.900 1.542 18.831 1.00 82.06 179 GLN A O 1
ATOM 1422 N N . TYR A 1 180 ? -8.557 0.133 17.121 1.00 82.31 180 TYR A N 1
ATOM 1423 C CA . TYR A 1 180 ? -8.901 1.076 16.055 1.00 82.31 180 TYR A CA 1
ATOM 1424 C C . TYR A 1 180 ? -10.349 0.940 15.574 1.00 82.31 180 TYR A C 1
ATOM 1426 O O . TYR A 1 180 ? -10.778 1.739 14.743 1.00 82.31 180 TYR A O 1
ATOM 1434 N N . PHE A 1 181 ? -11.139 0.001 16.108 1.00 85.69 181 PHE A N 1
ATOM 1435 C CA . PHE A 1 181 ? -12.518 -0.250 15.673 1.00 85.69 1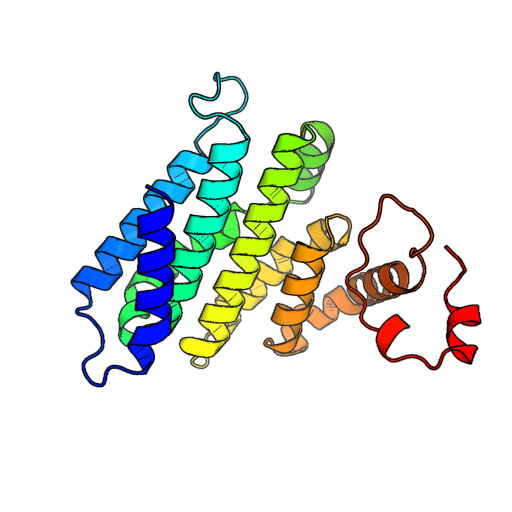81 PHE A CA 1
ATOM 1436 C C . PHE A 1 181 ? -13.394 0.991 15.631 1.00 85.69 181 PHE A C 1
ATOM 1438 O O . PHE A 1 181 ? -14.118 1.198 14.664 1.00 85.69 181 PHE A O 1
ATOM 1445 N N . LYS A 1 182 ? -13.311 1.851 16.649 1.00 84.31 182 LYS A N 1
ATOM 1446 C CA . LYS A 1 182 ? -14.109 3.080 16.688 1.00 84.31 182 LYS A CA 1
ATOM 1447 C C . LYS A 1 182 ? -13.792 4.010 15.513 1.00 84.31 182 LYS A C 1
ATOM 1449 O O . LYS A 1 182 ? -14.697 4.638 14.973 1.00 84.31 182 LYS A O 1
ATOM 1454 N N . VAL A 1 183 ? -12.517 4.108 15.135 1.00 81.19 183 VAL A N 1
ATOM 1455 C CA . VAL A 1 183 ? -12.079 4.917 13.990 1.00 81.19 183 VAL A CA 1
ATOM 1456 C C . VAL A 1 183 ? -12.498 4.231 12.694 1.00 81.19 183 VAL A C 1
ATOM 1458 O O . VAL A 1 183 ? -13.174 4.849 11.886 1.00 81.19 183 VAL A O 1
ATOM 1461 N N . LEU A 1 184 ? -12.203 2.938 12.542 1.00 81.00 184 LEU A N 1
ATOM 1462 C CA . LEU A 1 184 ? -12.554 2.154 11.355 1.00 81.00 184 LEU A CA 1
ATOM 1463 C C . LEU A 1 184 ? -14.057 2.175 11.054 1.00 81.00 184 LEU A C 1
ATOM 1465 O O . LEU A 1 184 ? -14.444 2.413 9.916 1.00 81.00 184 LEU A O 1
ATOM 1469 N N . LEU A 1 185 ? -14.902 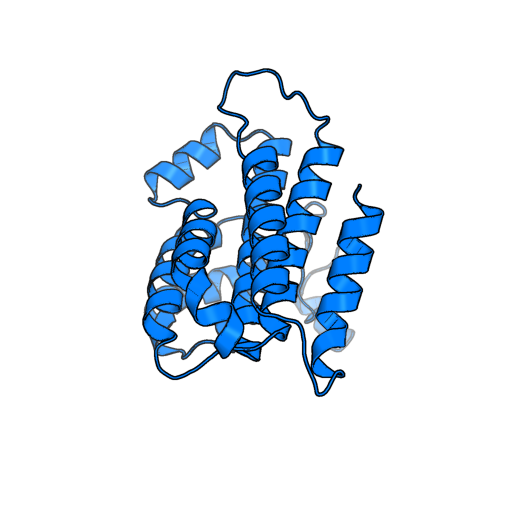1.981 12.071 1.00 84.31 185 LEU A N 1
ATOM 1470 C CA . LEU A 1 185 ? -16.358 2.042 11.934 1.00 84.31 185 LEU A CA 1
ATOM 1471 C C . LEU A 1 185 ? -16.821 3.428 11.506 1.00 84.31 185 LEU A C 1
ATOM 1473 O O . LEU A 1 185 ? -17.667 3.540 10.627 1.00 84.31 185 LEU A O 1
ATOM 1477 N N . ARG A 1 186 ? -16.265 4.487 12.103 1.00 80.62 186 ARG A N 1
ATOM 1478 C CA . ARG A 1 186 ? -16.601 5.860 11.725 1.00 80.62 186 ARG A CA 1
ATOM 1479 C C . ARG A 1 186 ? -16.260 6.135 10.259 1.00 80.62 186 ARG A C 1
ATOM 1481 O O . ARG A 1 186 ? -17.074 6.743 9.575 1.00 80.62 186 ARG A O 1
ATOM 1488 N N . GLU A 1 187 ? -15.100 5.691 9.787 1.00 76.25 187 GLU A N 1
ATOM 1489 C CA . GLU A 1 187 ? -14.675 5.894 8.396 1.00 76.25 187 GLU A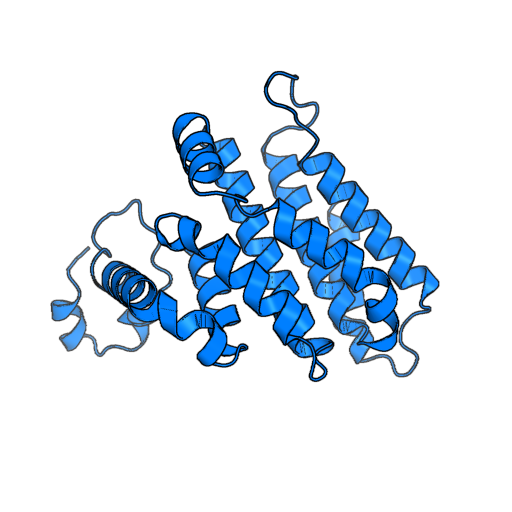 CA 1
ATOM 1490 C C . GLU A 1 187 ? -15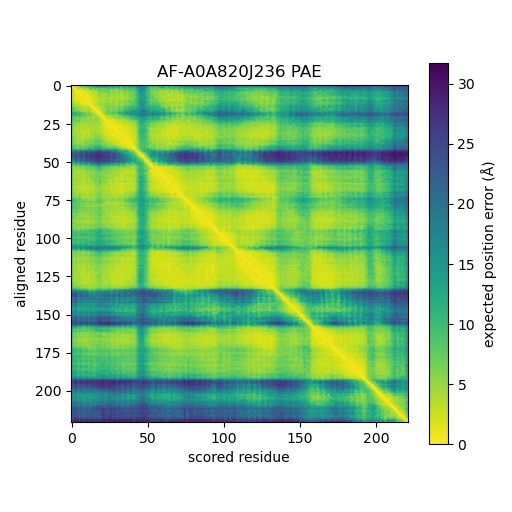.484 5.039 7.411 1.00 76.25 187 GLU A C 1
ATOM 1492 O O . GLU A 1 187 ? -15.876 5.518 6.353 1.00 76.25 187 GLU A O 1
ATOM 1497 N N . LEU A 1 188 ? -15.825 3.804 7.786 1.00 77.94 188 LEU A N 1
ATOM 1498 C CA . LEU A 1 188 ? -16.684 2.927 6.987 1.00 77.94 188 LEU A CA 1
ATOM 1499 C C . LEU A 1 188 ? -18.105 3.500 6.851 1.00 77.94 188 LEU A C 1
ATOM 1501 O O . LEU A 1 188 ? -18.677 3.527 5.765 1.00 77.94 188 LEU A O 1
ATOM 1505 N N . VAL A 1 189 ? -18.652 4.028 7.949 1.00 78.56 189 VAL A N 1
ATOM 1506 C CA . VAL A 1 189 ? -19.926 4.760 7.960 1.00 78.56 189 VAL A CA 1
ATOM 1507 C C . VAL A 1 189 ? -19.832 6.018 7.096 1.00 78.56 189 VAL A C 1
ATOM 1509 O O . VAL A 1 189 ? -20.729 6.279 6.299 1.00 78.56 189 VAL A O 1
ATOM 1512 N N . ALA A 1 190 ? -18.740 6.778 7.201 1.00 75.06 190 ALA A N 1
ATOM 1513 C CA . ALA A 1 190 ? -18.511 7.941 6.352 1.00 75.06 190 ALA A CA 1
ATOM 1514 C C . ALA A 1 190 ? -18.472 7.558 4.860 1.00 75.06 190 ALA A C 1
ATOM 1516 O O . ALA A 1 190 ? -19.054 8.265 4.044 1.00 75.06 190 ALA A O 1
ATOM 1517 N N . GLU A 1 191 ? -17.872 6.423 4.491 1.00 71.56 191 GLU A N 1
ATOM 1518 C CA . GLU A 1 191 ? -17.837 5.939 3.105 1.00 71.56 191 GLU A CA 1
ATOM 1519 C C . GLU A 1 191 ? -19.214 5.532 2.562 1.00 71.56 191 GLU A C 1
ATOM 1521 O O . GLU A 1 191 ? -19.486 5.727 1.375 1.00 71.56 191 GLU A O 1
ATOM 1526 N N . PHE A 1 192 ? -20.088 4.998 3.415 1.00 70.62 192 PHE A N 1
ATOM 1527 C CA . PHE A 1 192 ? -21.449 4.635 3.023 1.00 70.62 192 PHE A CA 1
ATOM 1528 C C . PHE A 1 192 ? -22.406 5.823 2.930 1.00 70.62 192 PHE A C 1
ATOM 1530 O O . PHE A 1 192 ? -23.371 5.739 2.178 1.00 70.62 192 PHE A O 1
ATOM 1537 N N . ILE A 1 193 ? -22.154 6.902 3.678 1.00 69.44 193 ILE A N 1
ATOM 1538 C CA . ILE A 1 193 ? -23.092 8.029 3.808 1.00 69.44 193 ILE A CA 1
ATOM 1539 C C . ILE A 1 193 ? -22.637 9.271 3.015 1.00 69.44 193 ILE A C 1
ATOM 1541 O O . ILE A 1 193 ? -23.470 10.077 2.621 1.00 69.44 193 ILE A O 1
ATOM 1545 N N . LEU A 1 194 ? -21.337 9.456 2.739 1.00 62.31 194 LEU A N 1
ATOM 1546 C CA . LEU A 1 194 ? -20.805 10.639 2.030 1.00 62.31 194 LEU A CA 1
ATOM 1547 C C . LEU A 1 194 ? -20.746 10.489 0.496 1.00 62.31 194 LEU A C 1
ATOM 1549 O O . LEU A 1 194 ? -19.875 11.083 -0.147 1.00 62.31 194 LEU A O 1
ATOM 1553 N N . THR A 1 195 ? -21.657 9.727 -0.115 1.00 53.41 195 THR A N 1
ATOM 1554 C CA . THR A 1 195 ? -21.736 9.576 -1.583 1.00 53.41 195 THR A CA 1
ATOM 1555 C C . THR A 1 195 ? -22.092 10.861 -2.339 1.00 53.41 195 THR A C 1
ATOM 1557 O O . THR A 1 195 ? -21.946 10.889 -3.557 1.00 53.41 195 THR A O 1
ATOM 1560 N N . ASP A 1 196 ? -22.480 11.933 -1.643 1.00 46.44 196 ASP A N 1
ATOM 1561 C CA . ASP A 1 196 ? -23.061 13.135 -2.263 1.00 46.44 196 ASP A CA 1
ATOM 1562 C C . ASP A 1 196 ? -22.034 14.219 -2.647 1.00 46.44 196 ASP A C 1
ATOM 1564 O O . ASP A 1 196 ? -22.395 15.254 -3.206 1.00 46.44 196 ASP A O 1
ATOM 1568 N N . ASN A 1 197 ? -20.737 14.023 -2.377 1.00 50.56 197 ASN A N 1
ATOM 1569 C CA . ASN A 1 197 ? -19.708 14.947 -2.862 1.00 50.56 197 ASN A CA 1
ATOM 1570 C C . ASN A 1 197 ? -19.109 14.388 -4.158 1.00 50.56 197 ASN A C 1
ATOM 1572 O O . ASN A 1 197 ? -18.377 13.404 -4.123 1.00 50.56 197 ASN A O 1
ATOM 1576 N N . SER A 1 198 ? -19.391 15.011 -5.303 1.00 49.56 198 SER A N 1
ATOM 1577 C CA . SER A 1 198 ? -18.933 14.572 -6.640 1.00 49.56 198 SER A CA 1
ATOM 1578 C C . SER A 1 198 ? -17.405 14.482 -6.802 1.00 49.56 198 SER A C 1
ATOM 1580 O O . SER A 1 198 ? -16.907 13.893 -7.761 1.00 49.56 198 SER A O 1
ATOM 1582 N N . SER A 1 199 ? -16.651 15.037 -5.852 1.00 51.44 199 SER A N 1
ATOM 1583 C CA . SER A 1 199 ? -15.196 14.927 -5.721 1.00 51.44 199 SER A CA 1
ATOM 1584 C C . SER A 1 199 ? -14.723 13.659 -4.990 1.00 51.44 199 SER A C 1
ATOM 1586 O O . SER A 1 199 ? -13.540 13.321 -5.062 1.00 51.44 199 SER A O 1
ATOM 1588 N N . ASN A 1 200 ? -15.617 12.933 -4.311 1.00 54.47 200 ASN A N 1
ATOM 1589 C CA . ASN A 1 200 ? -15.310 11.710 -3.578 1.00 54.47 200 ASN A CA 1
ATOM 1590 C C . ASN A 1 200 ? -15.561 10.471 -4.445 1.00 54.47 200 ASN A C 1
ATOM 1592 O O . ASN A 1 200 ? -16.691 10.121 -4.770 1.00 54.47 200 ASN A O 1
ATOM 1596 N N . THR A 1 201 ? -14.500 9.728 -4.758 1.00 57.88 201 THR A N 1
ATOM 1597 C CA . THR A 1 201 ? -14.631 8.370 -5.303 1.00 57.88 201 THR A CA 1
ATOM 1598 C C . THR A 1 201 ? -14.959 7.404 -4.160 1.00 57.88 201 THR A C 1
ATOM 1600 O O . THR A 1 201 ? -14.100 7.128 -3.315 1.00 57.88 201 THR A O 1
ATOM 1603 N N . THR A 1 202 ? -16.201 6.912 -4.106 1.00 61.22 202 THR A N 1
ATOM 1604 C CA . THR A 1 202 ? -16.570 5.784 -3.235 1.00 61.22 202 THR A CA 1
ATOM 1605 C C . THR A 1 202 ? -16.041 4.482 -3.826 1.00 61.22 202 THR A C 1
ATOM 1607 O O . THR A 1 202 ? -16.050 4.297 -5.043 1.00 61.22 202 THR A O 1
ATOM 1610 N N . THR A 1 203 ? -15.560 3.584 -2.971 1.00 65.31 203 THR A N 1
ATOM 1611 C CA . THR A 1 203 ? -15.212 2.216 -3.369 1.00 65.31 203 THR A CA 1
ATOM 1612 C C . THR A 1 203 ? -16.210 1.181 -2.870 1.00 65.31 203 THR A C 1
ATOM 1614 O O . THR A 1 203 ? -16.025 -0.022 -3.053 1.00 65.31 203 THR A O 1
ATOM 1617 N N . SER A 1 204 ? -17.297 1.654 -2.266 1.00 69.12 204 SER A N 1
ATOM 1618 C CA . SER A 1 204 ? -18.358 0.818 -1.747 1.00 69.12 204 SER A CA 1
ATOM 1619 C C . SER A 1 204 ? -19.083 0.071 -2.867 1.00 69.12 204 SER A C 1
ATOM 1621 O O . SER A 1 204 ? -19.624 0.672 -3.795 1.00 69.12 204 SER A O 1
ATOM 1623 N N . LEU A 1 205 ? -19.167 -1.251 -2.721 1.00 70.50 205 LEU A N 1
ATOM 1624 C CA . LEU A 1 205 ? -20.056 -2.099 -3.519 1.00 70.50 205 LEU A CA 1
ATOM 1625 C C . LEU A 1 205 ? -21.499 -2.078 -2.994 1.00 70.50 205 LEU A C 1
ATOM 1627 O O . LEU A 1 205 ? -22.371 -2.699 -3.589 1.00 70.50 205 LEU A O 1
ATOM 1631 N N . LEU A 1 206 ? -21.773 -1.378 -1.884 1.00 72.00 206 LEU A N 1
ATOM 1632 C CA . LEU A 1 206 ? -23.063 -1.421 -1.191 1.00 72.00 206 LEU A CA 1
ATOM 1633 C C . LEU A 1 206 ? -24.219 -1.039 -2.128 1.00 72.00 206 LEU A C 1
ATOM 1635 O O . LEU A 1 206 ? -25.227 -1.733 -2.175 1.00 72.00 206 LEU A O 1
ATOM 1639 N N . ARG A 1 207 ? -24.035 -0.023 -2.980 1.00 69.19 207 ARG A N 1
ATOM 1640 C CA . ARG A 1 207 ? -25.061 0.379 -3.956 1.00 69.19 207 ARG A CA 1
ATOM 1641 C C . ARG A 1 207 ? -25.302 -0.662 -5.053 1.00 69.19 207 ARG A C 1
ATOM 1643 O O . ARG A 1 207 ? -26.412 -0.727 -5.558 1.00 69.19 207 ARG A O 1
ATOM 1650 N N . SER A 1 208 ? -24.302 -1.472 -5.413 1.00 69.31 208 SER A N 1
ATOM 1651 C CA . SER A 1 208 ? -24.471 -2.545 -6.403 1.00 69.31 208 SER A CA 1
ATOM 1652 C C . SER A 1 208 ? -25.039 -3.837 -5.810 1.00 69.31 208 SER A C 1
ATOM 1654 O O . SER A 1 208 ? -25.393 -4.732 -6.570 1.00 69.31 208 SER A O 1
ATOM 1656 N N . VAL A 1 209 ? -25.086 -3.966 -4.479 1.00 71.38 209 VAL A N 1
ATOM 1657 C CA . VAL A 1 209 ? -25.678 -5.127 -3.787 1.00 71.38 209 VAL A CA 1
ATOM 1658 C C . VAL A 1 209 ? -27.018 -4.815 -3.114 1.00 71.38 209 VAL A C 1
ATOM 1660 O O . VAL A 1 209 ? -27.755 -5.741 -2.788 1.00 71.38 209 VAL A O 1
ATOM 1663 N N . CYS A 1 210 ? -27.349 -3.538 -2.905 1.00 70.31 210 CYS A N 1
ATOM 1664 C CA . CYS A 1 210 ? -28.656 -3.108 -2.416 1.00 70.31 210 CYS A CA 1
ATOM 1665 C C . CYS A 1 210 ? -29.728 -3.213 -3.506 1.00 70.31 210 CYS A C 1
ATOM 1667 O O . CYS A 1 210 ? -29.460 -2.992 -4.685 1.00 70.31 210 CYS A O 1
ATOM 1669 N N . HIS A 1 211 ? -30.965 -3.505 -3.095 1.00 71.25 211 HIS A N 1
ATOM 1670 C CA . HIS A 1 211 ? -32.114 -3.440 -3.992 1.00 71.25 211 HIS A CA 1
ATOM 1671 C C . HIS A 1 211 ? -32.371 -1.977 -4.387 1.00 71.25 211 HIS A C 1
ATOM 1673 O O . HIS A 1 211 ? -32.158 -1.072 -3.578 1.00 71.25 211 HIS A O 1
ATOM 1679 N N . ASP A 1 212 ? -32.891 -1.721 -5.591 1.00 68.25 212 ASP A N 1
ATOM 1680 C CA . ASP A 1 212 ? -33.132 -0.351 -6.086 1.00 68.25 212 ASP A CA 1
ATOM 1681 C C . ASP A 1 212 ? -33.996 0.495 -5.130 1.00 68.25 212 ASP A C 1
ATOM 1683 O O . ASP A 1 212 ? -33.822 1.709 -5.020 1.00 68.25 212 ASP A O 1
ATOM 1687 N N . ASN A 1 213 ? -34.876 -0.157 -4.368 1.00 70.12 213 ASN A N 1
ATOM 1688 C CA . ASN A 1 213 ? -35.748 0.472 -3.372 1.00 70.12 213 ASN A CA 1
ATOM 1689 C C . ASN A 1 213 ? -34.994 0.938 -2.115 1.00 70.12 213 ASN A C 1
ATOM 1691 O O . ASN A 1 213 ? -35.396 1.920 -1.494 1.00 70.12 213 ASN A O 1
ATOM 1695 N N . ASP A 1 214 ? -33.885 0.284 -1.770 1.00 68.75 214 ASP A N 1
ATOM 1696 C CA . ASP A 1 214 ? -33.058 0.624 -0.607 1.00 68.75 214 ASP A CA 1
ATOM 1697 C C . ASP A 1 214 ? -32.068 1.750 -0.933 1.00 68.75 214 ASP A C 1
ATOM 1699 O O . ASP A 1 214 ? -31.538 2.404 -0.035 1.00 68.75 214 ASP A O 1
ATOM 1703 N N . SER A 1 215 ? -31.859 2.042 -2.224 1.00 61.78 215 SER A N 1
ATOM 1704 C CA . SER A 1 215 ? -30.977 3.122 -2.685 1.00 61.78 215 SER A CA 1
ATOM 1705 C C . SER A 1 215 ? -31.419 4.513 -2.208 1.00 61.78 215 SER A C 1
ATOM 1707 O O . SER A 1 215 ? -30.592 5.416 -2.099 1.00 61.78 215 SER A O 1
ATOM 1709 N N . VAL A 1 216 ? -32.703 4.677 -1.867 1.00 63.56 216 VAL A N 1
ATOM 1710 C CA . VAL A 1 216 ? -33.268 5.903 -1.282 1.00 63.56 216 VAL A CA 1
ATOM 1711 C C . VAL A 1 216 ? -32.698 6.188 0.112 1.00 63.56 216 VAL A C 1
ATOM 1713 O O . VAL A 1 216 ? -32.546 7.354 0.470 1.00 63.56 216 VAL A O 1
ATOM 1716 N N . LEU A 1 217 ? -32.334 5.153 0.877 1.00 63.69 217 LEU A N 1
ATOM 1717 C CA . LEU A 1 217 ? -31.733 5.298 2.210 1.00 63.69 217 LEU A CA 1
ATOM 1718 C C . LEU A 1 217 ? -30.275 5.780 2.153 1.00 63.69 217 LEU A C 1
ATOM 1720 O O . LEU A 1 217 ? -29.742 6.224 3.166 1.00 63.69 217 LEU A O 1
ATOM 1724 N N . LEU A 1 218 ? -29.640 5.695 0.979 1.00 62.38 218 LEU A N 1
ATOM 1725 C CA . LEU A 1 218 ? -28.219 5.981 0.763 1.00 62.38 218 LEU A CA 1
ATOM 1726 C C . LEU A 1 218 ? -27.953 7.368 0.153 1.00 62.38 218 LEU A C 1
ATOM 1728 O O . LEU A 1 218 ? -26.801 7.695 -0.102 1.00 62.38 218 LEU A O 1
ATOM 1732 N N . GLY A 1 219 ? -28.988 8.178 -0.093 1.00 57.19 219 GLY A N 1
ATOM 1733 C CA . GLY A 1 219 ? -28.845 9.493 -0.729 1.00 57.19 219 GLY A CA 1
ATOM 1734 C C . GLY A 1 219 ? -28.905 9.461 -2.267 1.00 57.19 219 GLY A C 1
ATOM 1735 O O . GLY A 1 219 ? -28.653 8.444 -2.932 1.00 57.19 219 GLY A O 1
ATOM 1736 N N . LYS A 1 220 ? -29.315 10.591 -2.857 1.00 53.41 220 LYS A N 1
ATOM 1737 C CA . LYS A 1 220 ? -29.365 10.803 -4.314 1.00 53.41 220 LYS A CA 1
ATOM 1738 C C . LYS A 1 220 ? -28.165 11.653 -4.736 1.00 53.41 220 LYS A C 1
ATOM 1740 O O . LYS A 1 220 ? -27.874 12.625 -4.053 1.00 53.41 220 LYS A O 1
ATOM 1745 N N . ASN A 1 221 ? -27.553 11.283 -5.867 1.00 52.31 221 ASN A N 1
ATOM 1746 C CA . ASN A 1 221 ? -26.455 12.021 -6.509 1.00 52.31 221 ASN A CA 1
ATOM 1747 C C . ASN A 1 221 ? -26.755 13.513 -6.684 1.00 52.31 221 ASN A C 1
ATOM 1749 O O . ASN A 1 221 ? -27.908 13.831 -7.065 1.00 52.31 221 ASN A O 1
#

Secondary structure (DSSP, 8-state):
-HHHHHHHHHHHHHGGG-TT---HHHHHHHHHHHHHHHHHHH---TTSPPSS-HHHHHHHHHHHHHHHHHHGGG-HHHHTTTHHHHHHHHHHHS-SSHHHHHHHHHH--HHHHHHHHHHHHHHHHHHHHHHHHH--STTHHHHHHHHHHHGGGGGS--HHHHHHHHHHHHTS-GGGTGGGHHHHHHHHHHHHH-TT-TT------HHHHS-TTGGGGG---

Mean predicted aligned error: 9.96 Å

Radius of gyration: 18.84 Å; Cα contacts (8 Å, |Δi|>4): 186; chains: 1; bounding box: 56×49×40 Å

Foldseek 3Di:
DLVVLVVLLVVLLCQLVPPVRDDLVVLVVLLVVLVVLVCLLVVDDPPDDNPDDLVVSLSSLLSSLSSLLSSLQSAAVSCVVVVVVLLVQLLVLFQPDPVSVVVCVVPDDPSNVSNSLSNLLSNLSSVLSNLVGHDDDPCCVSQLSSLVRCLSCLVDDAQSSVVSVVSSCVSDDPVSCVVVVVSNVVSVVCLQAVPPDPPHDRPDCCVVPDDPVCVVVRDDD

Solvent-accessible surface area (backbone atoms only — not comparable to full-atom values): 12666 Å² total; per-residue (Å²): 114,68,70,58,53,54,51,48,30,54,50,37,62,48,36,73,80,40,96,80,58,73,60,61,70,58,55,48,53,54,48,52,54,26,54,52,44,44,46,69,56,59,71,65,60,94,89,58,85,72,92,63,60,72,72,55,38,54,50,42,46,53,54,22,30,48,39,56,22,24,54,26,53,69,27,43,88,60,46,64,85,46,47,73,61,48,55,51,55,49,55,68,57,39,46,89,42,75,66,49,44,53,50,49,68,75,70,51,49,77,65,55,47,52,47,48,47,49,46,41,26,29,40,38,48,24,50,43,34,33,54,76,41,46,66,60,96,70,55,60,68,64,50,44,57,49,50,63,39,46,55,74,48,68,81,58,70,64,39,64,37,51,53,32,49,55,58,41,55,74,77,45,70,63,85,67,49,57,93,43,43,73,58,52,52,51,45,54,50,46,57,60,61,56,63,69,44,91,88,56,64,74,75,72,59,59,76,81,72,47,56,82,80,56,45,68,82,47,60,74,124

pLDDT: mean 74.65, std 11.63, range [39.09, 89.56]